Protein AF-A0A6N8G2Y5-F1 (afdb_monomer_lite)

pLDDT: mean 80.53, std 17.11, range [40.53, 97.25]

Structure (mmCIF, N/CA/C/O backbone):
data_AF-A0A6N8G2Y5-F1
#
_entry.id   AF-A0A6N8G2Y5-F1
#
loop_
_atom_site.group_PDB
_atom_site.id
_atom_site.type_symbol
_atom_site.label_atom_id
_atom_site.label_alt_id
_atom_site.label_comp_id
_atom_site.label_asym_id
_atom_site.label_entity_id
_atom_site.label_seq_id
_atom_site.pdbx_PDB_ins_code
_atom_site.Cartn_x
_atom_site.Cartn_y
_atom_site.Cartn_z
_atom_site.occupancy
_atom_site.B_iso_or_equiv
_atom_site.auth_seq_id
_atom_site.auth_comp_id
_atom_site.auth_asym_id
_atom_site.auth_atom_id
_atom_site.pdbx_PDB_model_num
ATOM 1 N N . MET A 1 1 ? 7.831 1.775 17.886 1.00 50.75 1 MET A N 1
ATOM 2 C CA . MET A 1 1 ? 6.896 0.973 17.060 1.00 50.75 1 MET A CA 1
ATOM 3 C C . MET A 1 1 ? 6.501 1.837 15.878 1.00 50.75 1 MET A C 1
ATOM 5 O O . MET A 1 1 ? 6.102 2.968 16.125 1.00 50.75 1 MET A O 1
ATOM 9 N N . SER A 1 2 ? 6.683 1.353 14.647 1.00 58.09 2 SER A N 1
ATOM 10 C CA . SER A 1 2 ? 6.426 2.135 13.431 1.00 58.09 2 SER A CA 1
ATOM 11 C C . SER A 1 2 ? 4.955 2.575 13.397 1.00 58.09 2 SER A C 1
ATOM 13 O O . SER A 1 2 ? 4.045 1.758 13.564 1.00 58.09 2 SER A O 1
ATOM 15 N N . GLN A 1 3 ? 4.707 3.883 13.288 1.00 70.19 3 GLN A N 1
ATOM 16 C CA . GLN A 1 3 ? 3.345 4.438 13.256 1.00 70.19 3 GLN A CA 1
ATOM 17 C C . GLN A 1 3 ? 2.681 4.239 11.885 1.00 70.19 3 GLN A C 1
ATOM 19 O O . GLN A 1 3 ? 1.476 4.439 11.751 1.00 70.19 3 GLN A O 1
ATOM 24 N N . LEU A 1 4 ? 3.450 3.789 10.890 1.00 79.19 4 LEU A N 1
ATOM 25 C CA . LEU A 1 4 ? 3.051 3.683 9.490 1.00 79.19 4 LEU A CA 1
ATOM 26 C C . LEU A 1 4 ? 1.797 2.829 9.242 1.00 79.19 4 LEU A C 1
ATOM 28 O O . LEU A 1 4 ? 1.003 3.151 8.362 1.00 79.19 4 LEU A O 1
ATOM 32 N N . PHE A 1 5 ? 1.587 1.771 10.030 1.00 84.50 5 PHE A N 1
ATOM 33 C CA . PHE A 1 5 ? 0.454 0.852 9.849 1.00 84.50 5 PHE A CA 1
ATOM 34 C C . PHE A 1 5 ? -0.786 1.237 10.663 1.00 84.50 5 PHE A C 1
ATOM 36 O O . PHE A 1 5 ? -1.914 0.972 10.253 1.00 84.50 5 PHE A O 1
ATOM 43 N N . PHE A 1 6 ? -0.602 1.859 11.827 1.00 91.25 6 PHE A N 1
ATOM 44 C CA . PHE A 1 6 ? -1.670 2.063 12.809 1.00 91.25 6 PHE A CA 1
ATOM 45 C C . PHE A 1 6 ? -2.295 3.450 12.660 1.00 91.25 6 PHE A C 1
ATOM 47 O O . PHE A 1 6 ? -2.157 4.315 13.524 1.00 91.25 6 PHE A O 1
ATOM 54 N N . THR A 1 7 ? -2.984 3.667 11.540 1.00 93.44 7 THR A N 1
ATOM 55 C CA . THR A 1 7 ? -3.616 4.957 11.226 1.00 93.44 7 THR A CA 1
ATOM 56 C C . THR A 1 7 ? -5.113 4.957 11.530 1.00 93.44 7 THR A C 1
ATOM 58 O O . THR A 1 7 ? -5.783 3.923 11.488 1.00 93.44 7 THR A O 1
ATOM 61 N N . LYS A 1 8 ? -5.672 6.143 11.813 1.00 95.38 8 LYS A N 1
ATOM 62 C CA . LYS A 1 8 ? -7.120 6.322 12.037 1.00 95.38 8 LYS A CA 1
ATOM 63 C C . LYS A 1 8 ? -7.945 5.933 10.808 1.00 95.38 8 LYS A C 1
ATOM 65 O O . LYS A 1 8 ? -9.023 5.371 10.961 1.00 95.38 8 LYS A O 1
ATOM 70 N N . ALA A 1 9 ? -7.421 6.205 9.613 1.00 94.19 9 ALA A N 1
ATOM 71 C CA . ALA A 1 9 ? -8.058 5.844 8.351 1.00 94.19 9 ALA A CA 1
ATOM 72 C C . ALA A 1 9 ? -8.103 4.321 8.148 1.00 94.19 9 ALA A C 1
ATOM 74 O O . ALA A 1 9 ? -9.160 3.793 7.819 1.00 94.19 9 ALA A O 1
ATOM 75 N N . ALA A 1 10 ? -6.998 3.615 8.419 1.00 95.06 10 ALA A N 1
ATOM 76 C CA . ALA A 1 10 ? -6.967 2.151 8.370 1.00 95.06 10 ALA A CA 1
ATOM 77 C C . ALA A 1 10 ? -7.952 1.537 9.370 1.00 95.06 10 ALA A C 1
ATOM 79 O O . ALA A 1 10 ? -8.760 0.686 9.018 1.00 95.06 10 ALA A O 1
ATOM 80 N N . ALA A 1 11 ? -7.962 2.040 10.608 1.00 96.31 11 ALA A N 1
ATOM 81 C CA . ALA A 1 11 ? -8.910 1.584 11.617 1.00 96.31 11 ALA A CA 1
ATOM 82 C C . ALA A 1 11 ? -10.370 1.775 11.174 1.00 96.31 11 ALA A C 1
ATOM 84 O O . ALA A 1 11 ? -11.192 0.890 11.386 1.00 96.31 11 ALA A O 1
ATOM 85 N N . LEU A 1 12 ? -10.691 2.905 10.533 1.00 96.50 12 LEU A N 1
ATOM 86 C CA . LEU A 1 12 ? -12.033 3.167 10.020 1.00 96.50 12 LEU A CA 1
ATOM 87 C C . LEU A 1 12 ? -12.437 2.164 8.930 1.00 96.50 12 LEU A C 1
ATOM 89 O O . LEU A 1 12 ? -13.528 1.607 9.017 1.00 96.50 12 LEU A O 1
ATOM 93 N N . ARG A 1 13 ? -11.560 1.895 7.953 1.00 95.88 13 ARG A N 1
ATOM 94 C CA . ARG A 1 13 ? -11.819 0.909 6.891 1.00 95.88 13 ARG A CA 1
ATOM 95 C C . ARG A 1 13 ? -12.024 -0.495 7.445 1.00 95.88 13 ARG A C 1
ATOM 97 O O . ARG A 1 13 ? -12.977 -1.162 7.060 1.00 95.88 13 ARG A O 1
ATOM 104 N N . ILE A 1 14 ? -11.191 -0.916 8.399 1.00 96.56 14 ILE A N 1
ATOM 105 C CA . ILE A 1 14 ? -11.325 -2.228 9.049 1.00 96.56 14 ILE A CA 1
ATOM 106 C C . ILE A 1 14 ? -12.674 -2.340 9.769 1.00 96.56 14 ILE A C 1
ATOM 108 O O . ILE A 1 14 ? -13.361 -3.348 9.626 1.00 96.56 14 ILE A O 1
ATOM 112 N N . LEU A 1 15 ? -13.082 -1.306 10.515 1.00 95.81 15 LEU A N 1
ATOM 113 C CA . LEU A 1 15 ? -14.385 -1.289 11.190 1.00 95.81 15 LEU A CA 1
ATOM 114 C C . LEU A 1 15 ? -15.541 -1.366 10.180 1.00 95.81 15 LEU A C 1
ATOM 116 O O . LEU A 1 15 ? -16.487 -2.124 10.387 1.00 95.81 15 LEU A O 1
ATOM 120 N N . GLN A 1 16 ? -15.451 -0.627 9.073 1.00 94.81 16 GLN A N 1
ATOM 121 C CA . GLN A 1 16 ? -16.457 -0.652 8.008 1.00 94.81 16 GLN A CA 1
ATOM 122 C C . GLN A 1 16 ? -16.545 -2.024 7.328 1.00 94.81 16 GLN A C 1
ATOM 124 O O . GLN A 1 16 ? -17.648 -2.523 7.120 1.00 94.81 16 GLN A O 1
ATOM 129 N N . ALA A 1 17 ? -15.408 -2.672 7.061 1.00 93.81 17 ALA A N 1
ATOM 130 C CA . ALA A 1 17 ? -15.353 -4.023 6.500 1.00 93.81 17 ALA A CA 1
ATOM 131 C C . ALA A 1 17 ? -15.984 -5.084 7.425 1.00 93.81 17 ALA A C 1
ATOM 133 O O . ALA A 1 17 ? -16.475 -6.103 6.952 1.00 93.81 17 ALA A O 1
ATOM 134 N N . GLN A 1 18 ? -16.023 -4.832 8.737 1.00 93.88 18 GLN A N 1
ATOM 135 C CA . GLN A 1 18 ? -16.702 -5.675 9.731 1.00 93.88 18 GLN A CA 1
ATOM 136 C C . GLN A 1 18 ? -18.204 -5.364 9.881 1.00 93.88 18 GLN A C 1
ATOM 138 O O . GLN A 1 18 ? -18.858 -5.910 10.767 1.00 93.88 18 GLN A O 1
ATOM 143 N N . GLY A 1 19 ? -18.763 -4.466 9.063 1.00 93.38 19 GLY A N 1
ATOM 144 C CA . GLY A 1 19 ? -20.167 -4.049 9.149 1.00 93.38 19 GLY A CA 1
ATOM 145 C C . GLY A 1 19 ? -20.456 -3.049 10.274 1.00 93.38 19 GLY A C 1
ATOM 146 O O . GLY A 1 19 ? -21.616 -2.746 10.559 1.00 93.38 19 GLY A O 1
ATOM 147 N N . ILE A 1 20 ? -19.425 -2.498 10.921 1.00 92.81 20 ILE A N 1
ATOM 148 C CA . ILE A 1 20 ? -19.597 -1.491 11.966 1.00 92.81 20 ILE A CA 1
ATOM 149 C C . ILE A 1 20 ? -19.733 -0.123 11.297 1.00 92.81 20 ILE A C 1
ATOM 151 O O . ILE A 1 20 ? -18.791 0.393 10.696 1.00 92.81 20 ILE A O 1
ATOM 155 N N . ALA A 1 21 ? -20.896 0.513 11.465 1.00 92.56 21 ALA A N 1
ATOM 156 C CA . ALA A 1 21 ? -21.186 1.862 10.972 1.00 92.56 21 ALA A CA 1
ATOM 157 C C . ALA A 1 21 ? -20.470 2.960 11.794 1.00 92.56 21 ALA A C 1
ATOM 159 O O . ALA A 1 21 ? -21.093 3.845 12.392 1.00 92.56 21 ALA A O 1
ATOM 160 N N . ALA A 1 22 ? -19.141 2.883 11.855 1.00 93.38 22 ALA A N 1
ATOM 161 C CA . ALA A 1 22 ? -18.286 3.889 12.461 1.00 93.38 22 ALA A CA 1
ATOM 162 C C . ALA A 1 22 ? -18.255 5.146 11.577 1.00 93.38 22 ALA A C 1
ATOM 164 O O . ALA A 1 22 ? -17.980 5.079 10.381 1.00 93.38 22 ALA A O 1
ATOM 165 N N . ARG A 1 23 ? -18.537 6.308 12.176 1.00 93.25 23 ARG A N 1
ATOM 166 C CA . ARG A 1 23 ? -18.470 7.618 11.510 1.00 93.25 23 ARG A CA 1
ATOM 167 C C . ARG A 1 23 ? -17.055 8.175 11.502 1.00 93.25 23 ARG A C 1
ATOM 169 O O . ARG A 1 23 ? -16.593 8.686 10.492 1.00 93.25 23 ARG A O 1
ATOM 176 N N . CYS A 1 24 ? -16.382 8.116 12.647 1.00 94.12 24 CYS A N 1
ATOM 177 C CA . CYS A 1 24 ? -15.030 8.634 12.802 1.00 94.12 24 CYS A CA 1
ATOM 178 C C . CYS A 1 24 ? -14.281 7.906 13.919 1.00 94.12 24 CYS A C 1
ATOM 180 O O . CYS A 1 24 ? -14.886 7.450 14.893 1.00 94.12 24 CYS A O 1
ATOM 182 N N . VAL A 1 25 ? -12.956 7.827 13.782 1.00 96.44 25 VAL A N 1
ATOM 183 C CA . VAL A 1 25 ? -12.046 7.282 14.797 1.00 96.44 25 VAL A CA 1
ATOM 184 C C . VAL A 1 25 ? -11.436 8.436 15.593 1.00 96.44 25 VAL A C 1
ATOM 186 O O . VAL A 1 25 ? -10.711 9.272 15.054 1.00 96.44 25 VAL A O 1
ATOM 189 N N . GLU A 1 26 ? -11.710 8.480 16.894 1.00 95.69 26 GLU A N 1
ATOM 190 C CA . GLU A 1 26 ? -11.229 9.532 17.792 1.00 95.69 26 GLU A CA 1
ATOM 191 C C . GLU A 1 26 ? -9.806 9.248 18.274 1.00 95.69 26 GLU A C 1
ATOM 193 O O . GLU A 1 26 ? -8.929 10.117 18.227 1.00 95.69 26 GLU A O 1
ATOM 198 N N . THR A 1 27 ? -9.558 8.022 18.734 1.00 96.00 27 THR A N 1
ATOM 199 C CA . THR A 1 27 ? -8.318 7.661 19.430 1.00 96.00 27 THR A CA 1
ATOM 200 C C . THR A 1 27 ? -7.863 6.261 19.044 1.00 96.00 27 THR A C 1
ATOM 202 O O . THR A 1 27 ? -8.677 5.347 18.913 1.00 96.00 27 THR A O 1
ATOM 205 N N . LEU A 1 28 ? -6.546 6.106 18.904 1.00 96.12 28 LEU A N 1
ATOM 206 C CA . LEU A 1 28 ? -5.865 4.830 18.722 1.00 96.12 28 LEU A CA 1
ATOM 207 C C . LEU A 1 28 ? -4.834 4.650 19.830 1.00 96.12 28 LEU A C 1
ATOM 209 O O . LEU A 1 28 ? -4.052 5.560 20.097 1.00 96.12 28 LEU A O 1
ATOM 213 N N . ARG A 1 29 ? -4.825 3.475 20.460 1.00 95.00 29 ARG A N 1
ATOM 214 C CA . ARG A 1 29 ? -3.801 3.077 21.433 1.00 95.00 29 ARG A CA 1
ATOM 215 C C . ARG A 1 29 ? -3.234 1.724 21.033 1.00 95.00 29 ARG A C 1
ATOM 217 O O . ARG A 1 29 ? -3.969 0.746 20.918 1.00 95.00 29 ARG A O 1
ATOM 224 N N . VAL A 1 30 ? -1.927 1.676 20.795 1.00 94.06 30 VAL A N 1
ATOM 225 C CA . VAL A 1 30 ? -1.235 0.465 20.341 1.00 94.06 30 VAL A CA 1
ATOM 226 C C . VAL A 1 30 ? -0.679 -0.282 21.550 1.00 94.06 30 VAL A C 1
ATOM 228 O O . VAL A 1 30 ? 0.179 0.236 22.260 1.00 94.06 30 VAL A O 1
ATOM 231 N N . TYR A 1 31 ? -1.140 -1.513 21.758 1.00 92.19 31 TYR A N 1
ATOM 232 C CA . TYR A 1 31 ? -0.651 -2.427 22.791 1.00 92.19 31 TYR A CA 1
ATOM 233 C C . TYR A 1 31 ? 0.232 -3.524 22.174 1.00 92.19 31 TYR A C 1
ATOM 235 O O . TYR A 1 31 ? 0.395 -3.614 20.953 1.00 92.19 31 TYR A O 1
ATOM 243 N N . LYS A 1 32 ? 0.832 -4.387 23.008 1.00 87.50 32 LYS A N 1
ATOM 244 C CA . LYS A 1 32 ? 1.720 -5.469 22.539 1.00 87.50 32 LYS A CA 1
ATOM 245 C C . LYS A 1 32 ? 0.999 -6.430 21.578 1.00 87.50 32 LYS A C 1
ATOM 247 O O . LYS A 1 32 ? 1.542 -6.699 20.509 1.00 87.50 32 LYS A O 1
ATOM 252 N N . GLY A 1 33 ? -0.224 -6.860 21.904 1.00 86.56 33 GLY A N 1
ATOM 253 C CA . GLY A 1 33 ? -0.998 -7.827 21.104 1.00 86.56 33 GLY A CA 1
ATOM 254 C C . GLY A 1 33 ? -2.131 -7.250 20.244 1.00 86.56 33 GLY A C 1
ATOM 255 O O . GLY A 1 33 ? -2.529 -7.877 19.269 1.00 86.56 33 GLY A O 1
ATOM 256 N N . ALA A 1 34 ? -2.633 -6.055 20.559 1.00 93.25 34 ALA A N 1
ATOM 257 C CA . ALA A 1 34 ? -3.815 -5.487 19.908 1.00 93.25 34 ALA A CA 1
ATOM 258 C C . ALA A 1 34 ? -3.729 -3.961 19.801 1.00 93.25 34 ALA A C 1
ATOM 260 O O . ALA A 1 34 ? -2.859 -3.327 20.401 1.00 93.25 34 ALA A O 1
ATOM 261 N N . VAL A 1 35 ? -4.647 -3.370 19.046 1.00 95.25 35 VAL A N 1
ATOM 262 C CA . VAL A 1 35 ? -4.820 -1.922 18.939 1.00 95.25 35 VAL A CA 1
ATOM 263 C C . VAL A 1 35 ? -6.217 -1.585 19.432 1.00 95.25 35 VAL A C 1
ATOM 265 O O . VAL A 1 35 ? -7.205 -2.041 18.863 1.00 95.25 35 VAL A O 1
ATOM 268 N N . GLN A 1 36 ? -6.307 -0.798 20.500 1.00 97.12 36 GLN A N 1
ATOM 269 C CA . GLN A 1 36 ? -7.586 -0.277 20.961 1.00 97.12 36 GLN A CA 1
ATOM 270 C C . GLN A 1 36 ? -7.976 0.908 20.085 1.00 97.12 36 GLN A C 1
ATOM 272 O O . GLN A 1 36 ? -7.235 1.891 19.975 1.00 97.12 36 GLN A O 1
ATOM 277 N N . VAL A 1 37 ? -9.160 0.821 19.497 1.00 97.06 37 VAL A N 1
ATOM 278 C CA . VAL A 1 37 ? -9.752 1.859 18.664 1.00 97.06 37 VAL A CA 1
ATOM 279 C C . VAL A 1 37 ? -10.959 2.419 19.390 1.00 97.06 37 VAL A C 1
ATOM 281 O O . VAL A 1 37 ? -11.808 1.679 19.880 1.00 97.06 37 VAL A O 1
ATOM 284 N N . THR A 1 38 ? -11.029 3.742 19.488 1.00 97.25 38 THR A N 1
ATOM 285 C CA . THR A 1 38 ? -12.212 4.443 19.992 1.00 97.25 38 THR A CA 1
ATOM 286 C C . THR A 1 38 ? -12.832 5.241 18.860 1.00 97.25 38 THR A C 1
ATOM 288 O O . THR A 1 38 ? -12.139 6.030 18.216 1.00 97.25 38 THR A O 1
ATOM 291 N N . TYR A 1 39 ? -14.119 5.030 18.603 1.00 97.12 39 TYR A N 1
ATOM 292 C CA . TYR A 1 39 ? -14.826 5.585 17.452 1.00 97.12 39 TYR A CA 1
ATOM 293 C C . TYR A 1 39 ? -16.254 6.000 17.815 1.00 97.12 39 TYR A C 1
ATOM 295 O O . TYR A 1 39 ? -16.807 5.577 18.831 1.00 97.12 39 TYR A O 1
ATOM 303 N N . ARG A 1 40 ? -16.864 6.844 16.977 1.00 96.56 40 ARG A N 1
ATOM 304 C CA . ARG A 1 40 ? -18.272 7.243 17.114 1.00 96.56 40 ARG A CA 1
ATOM 305 C C . ARG A 1 40 ? -19.162 6.485 16.146 1.00 96.56 40 ARG A C 1
ATOM 307 O O . ARG A 1 40 ? -18.850 6.383 14.962 1.00 96.56 40 ARG A O 1
ATOM 314 N N . THR A 1 41 ? -20.305 6.033 16.639 1.00 95.06 41 THR A N 1
ATOM 315 C CA . THR A 1 41 ? -21.429 5.522 15.848 1.00 95.06 41 THR A CA 1
ATOM 316 C C . THR A 1 41 ? -22.623 6.472 15.976 1.00 95.06 41 THR A C 1
ATOM 318 O O . THR A 1 41 ? -22.544 7.493 16.662 1.00 95.06 41 THR A O 1
ATOM 321 N N . LYS A 1 42 ? -23.749 6.154 15.324 1.00 93.69 42 LYS A N 1
ATOM 322 C CA . LYS A 1 42 ? -25.013 6.885 15.535 1.00 93.69 42 LYS A CA 1
ATOM 323 C C . LYS A 1 42 ? -25.518 6.778 16.983 1.00 93.69 42 LYS A C 1
ATOM 325 O O . LYS A 1 42 ? -26.145 7.714 17.460 1.00 93.69 42 LYS A O 1
ATOM 330 N N . ASN A 1 43 ? -25.188 5.686 17.674 1.00 92.44 43 ASN A N 1
ATOM 331 C CA . ASN A 1 43 ? -25.695 5.366 19.012 1.00 92.44 43 ASN A CA 1
ATOM 332 C C . ASN A 1 43 ? -24.752 5.824 20.136 1.00 92.44 43 ASN A C 1
ATOM 334 O O . ASN A 1 43 ? -24.999 5.536 21.302 1.00 92.44 43 ASN A O 1
ATOM 338 N N . GLY A 1 44 ? -23.656 6.511 19.798 1.00 94.44 44 GLY A N 1
ATOM 339 C CA . GLY A 1 44 ? -22.703 7.041 20.767 1.00 94.44 44 GLY A CA 1
ATOM 340 C C . GLY A 1 44 ? -21.267 6.591 20.522 1.00 94.44 44 GLY A C 1
ATOM 341 O O . GLY A 1 44 ? -20.871 6.227 19.410 1.00 94.44 44 GLY A O 1
ATOM 342 N N . ARG A 1 45 ? -20.456 6.680 21.577 1.00 96.25 45 ARG A N 1
ATOM 343 C CA . ARG A 1 45 ? -19.028 6.356 21.555 1.00 96.25 45 ARG A CA 1
ATOM 344 C C . ARG A 1 45 ? -18.826 4.875 21.856 1.00 96.25 45 ARG A C 1
ATOM 346 O O . ARG A 1 45 ? -19.305 4.375 22.867 1.00 96.25 45 ARG A O 1
ATOM 353 N N . CYS A 1 46 ? -18.072 4.201 21.001 1.00 95.81 46 CYS A N 1
ATOM 354 C CA . CYS A 1 46 ? -17.747 2.787 21.132 1.00 95.81 46 CYS A CA 1
ATOM 355 C C . CYS A 1 46 ? -16.228 2.602 21.183 1.00 95.81 46 CYS A C 1
ATOM 357 O O . CYS A 1 46 ? -15.463 3.427 20.673 1.00 95.81 46 CYS A O 1
ATOM 359 N N . SER A 1 47 ? -15.782 1.504 21.790 1.00 96.62 47 SER A N 1
ATOM 360 C CA . SER A 1 47 ? -14.381 1.095 21.757 1.00 96.62 47 SER A CA 1
ATOM 361 C C . SER A 1 47 ? -14.280 -0.391 21.468 1.00 96.62 47 SER A C 1
ATOM 363 O O . SER A 1 47 ? -14.993 -1.190 22.067 1.00 96.62 47 SER A O 1
ATOM 365 N N . THR A 1 48 ? -13.391 -0.749 20.548 1.00 96.19 48 THR A N 1
ATOM 366 C CA . THR A 1 48 ? -13.111 -2.136 20.183 1.00 96.19 48 THR A CA 1
ATOM 367 C C . THR A 1 48 ? -11.611 -2.359 20.097 1.00 96.19 48 THR A C 1
ATOM 369 O O . THR A 1 48 ? -10.823 -1.421 19.941 1.00 96.19 48 THR A O 1
ATOM 372 N N . PHE A 1 49 ? -11.211 -3.619 20.220 1.00 97.12 49 PHE A N 1
ATOM 373 C CA . PHE A 1 49 ? -9.843 -4.039 19.973 1.00 97.12 49 PHE A CA 1
ATOM 374 C C . PHE A 1 49 ? -9.757 -4.653 18.583 1.00 97.12 49 PHE A C 1
ATOM 376 O O . PHE A 1 49 ? -10.487 -5.585 18.261 1.00 97.12 49 PHE A O 1
ATOM 383 N N . LEU A 1 50 ? -8.843 -4.132 17.773 1.00 96.38 50 LEU A N 1
ATOM 384 C CA . LEU A 1 50 ? -8.501 -4.685 16.471 1.00 96.38 50 LEU A CA 1
ATOM 385 C C . LEU A 1 50 ? -7.151 -5.398 16.562 1.00 96.38 50 LEU A C 1
ATOM 387 O O . LEU A 1 50 ? -6.222 -4.936 17.238 1.00 96.38 50 LEU A O 1
ATOM 391 N N . SER A 1 51 ? -7.030 -6.533 15.877 1.00 95.00 51 SER A N 1
ATOM 392 C CA . SER A 1 51 ? -5.761 -7.249 15.777 1.00 95.00 51 SER A CA 1
ATOM 393 C C . SER A 1 51 ? -4.775 -6.463 14.912 1.00 95.00 51 SER A 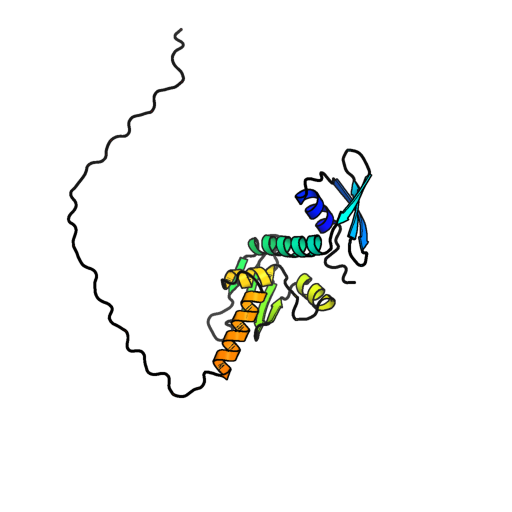C 1
ATOM 395 O O . SER A 1 51 ? -5.153 -5.779 13.962 1.00 95.00 51 SER A O 1
ATOM 397 N N . LYS A 1 52 ? -3.474 -6.586 15.191 1.00 92.44 52 LYS A N 1
ATOM 398 C CA . LYS A 1 52 ? -2.445 -5.981 14.326 1.00 92.44 52 LYS A CA 1
ATOM 399 C C . LYS A 1 52 ? -2.459 -6.584 12.919 1.00 92.44 52 LYS A C 1
ATOM 401 O O . LYS A 1 52 ? -2.198 -5.877 11.954 1.00 92.44 52 LYS A O 1
ATOM 406 N N . THR A 1 53 ? -2.817 -7.862 12.801 1.00 92.19 53 THR A N 1
ATOM 407 C CA . THR A 1 53 ? -2.976 -8.558 11.516 1.00 92.19 53 THR A CA 1
ATOM 408 C C . THR A 1 53 ? -4.048 -7.918 10.635 1.00 92.19 53 THR A C 1
ATOM 410 O O . THR A 1 53 ? -3.854 -7.833 9.424 1.00 92.19 53 THR A O 1
ATOM 413 N N . ALA A 1 54 ? -5.124 -7.383 11.223 1.00 93.75 54 ALA A N 1
ATOM 414 C CA . ALA A 1 54 ? -6.135 -6.632 10.480 1.00 93.75 54 ALA A CA 1
ATOM 415 C C . ALA A 1 54 ? -5.559 -5.342 9.868 1.00 93.75 54 ALA A C 1
ATOM 417 O O . ALA A 1 54 ? -5.855 -5.018 8.726 1.00 93.75 54 ALA A O 1
ATOM 418 N N . PHE A 1 55 ? -4.669 -4.640 10.578 1.00 93.81 55 PHE A N 1
ATOM 419 C CA . PHE A 1 55 ? -3.986 -3.462 10.025 1.00 93.81 55 PHE A CA 1
ATOM 420 C C . PHE A 1 55 ? -3.002 -3.814 8.915 1.00 93.81 55 PHE A C 1
ATOM 422 O O . PHE A 1 55 ? -2.923 -3.094 7.926 1.00 93.81 55 PHE A O 1
ATOM 429 N N . TYR A 1 56 ? -2.257 -4.911 9.057 1.00 90.38 56 TYR A N 1
ATOM 430 C CA . TYR A 1 56 ? -1.339 -5.347 8.004 1.00 90.38 56 TYR A CA 1
ATOM 431 C C . TYR A 1 56 ? -2.083 -5.777 6.738 1.00 90.38 56 TYR A C 1
ATOM 433 O O . TYR A 1 56 ? -1.676 -5.403 5.643 1.00 90.38 56 TYR A O 1
ATOM 441 N N . SER A 1 57 ? -3.183 -6.518 6.886 1.00 90.88 57 SER A N 1
ATOM 442 C CA . SER A 1 57 ? -4.021 -6.913 5.749 1.00 90.88 57 SER A CA 1
ATOM 443 C C . SER A 1 57 ? -4.681 -5.705 5.085 1.00 90.88 57 SER A C 1
ATOM 445 O O . SER A 1 57 ? -4.526 -5.556 3.880 1.00 90.88 57 SER A O 1
ATOM 447 N N . ASP A 1 58 ? -5.303 -4.792 5.843 1.00 93.69 58 ASP A N 1
ATOM 448 C CA . ASP A 1 58 ? -5.848 -3.539 5.288 1.00 93.69 58 ASP A CA 1
ATOM 449 C C . ASP A 1 58 ? -4.773 -2.723 4.565 1.00 93.69 58 ASP A C 1
ATOM 451 O O . ASP A 1 58 ? -5.011 -2.229 3.468 1.00 93.69 58 ASP A O 1
ATOM 455 N N . PHE A 1 59 ? -3.569 -2.620 5.133 1.00 91.06 59 PHE A N 1
ATOM 456 C CA . PHE A 1 59 ? -2.467 -1.905 4.497 1.00 91.06 59 PHE A CA 1
ATOM 457 C C . PHE A 1 59 ? -2.088 -2.513 3.141 1.00 91.06 59 PHE A C 1
ATOM 459 O O . PHE A 1 59 ? -1.900 -1.772 2.176 1.00 91.06 59 PHE A O 1
ATOM 466 N N . LEU A 1 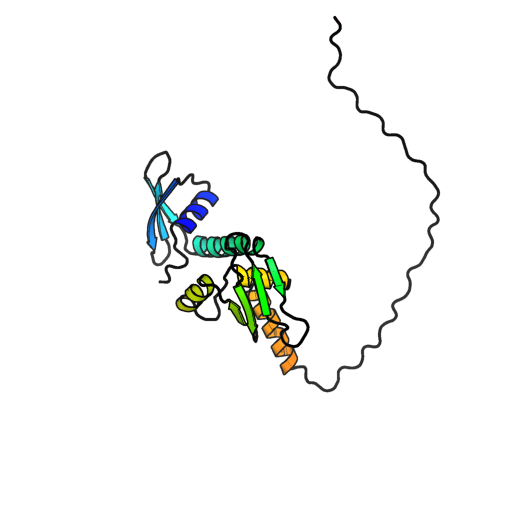60 ? -1.986 -3.842 3.054 1.00 89.06 60 LEU A N 1
ATOM 467 C CA . LEU A 1 60 ? -1.683 -4.536 1.801 1.00 89.06 60 LEU A CA 1
ATOM 468 C C . LEU A 1 60 ? -2.814 -4.373 0.785 1.00 89.06 60 LEU A C 1
ATOM 470 O O . LEU A 1 60 ? -2.547 -3.971 -0.347 1.00 89.06 60 LEU A O 1
ATOM 474 N N . THR A 1 61 ? -4.063 -4.603 1.194 1.00 91.38 61 THR A N 1
ATOM 475 C CA . THR A 1 61 ? -5.240 -4.463 0.328 1.00 91.38 61 THR A CA 1
ATOM 476 C C . THR A 1 61 ? -5.357 -3.042 -0.211 1.00 91.38 61 THR A C 1
ATOM 478 O O . THR A 1 61 ? -5.438 -2.851 -1.421 1.00 91.38 61 THR A O 1
ATOM 481 N N . PHE A 1 62 ? -5.244 -2.031 0.654 1.00 92.38 62 PHE A N 1
ATOM 482 C CA . PHE A 1 62 ? -5.287 -0.621 0.265 1.00 92.38 62 PHE A CA 1
ATOM 483 C C . PHE A 1 62 ? -4.216 -0.276 -0.781 1.00 92.38 62 PHE A C 1
ATOM 485 O O . PHE A 1 62 ? -4.456 0.487 -1.716 1.00 92.38 62 PHE A O 1
ATOM 492 N N . ARG A 1 63 ? -3.015 -0.851 -0.652 1.00 90.88 63 ARG A N 1
ATOM 493 C CA . ARG A 1 63 ? -1.923 -0.641 -1.611 1.00 90.88 63 ARG A CA 1
ATOM 494 C C . ARG A 1 63 ? -2.151 -1.371 -2.925 1.00 90.88 63 ARG A C 1
ATOM 496 O O . ARG A 1 63 ? -1.845 -0.805 -3.968 1.00 90.88 63 ARG A O 1
ATOM 503 N N . GLN A 1 64 ? -2.674 -2.593 -2.881 1.00 91.50 64 GLN A N 1
ATOM 504 C CA . GLN A 1 64 ? -3.027 -3.363 -4.073 1.00 91.50 64 GLN A CA 1
ATOM 505 C C . GLN A 1 64 ? -4.153 -2.691 -4.858 1.00 91.50 64 GLN A C 1
ATOM 507 O O . GLN A 1 64 ? -4.079 -2.607 -6.079 1.00 91.50 64 GLN A O 1
ATOM 512 N N . GLU A 1 65 ? -5.165 -2.161 -4.174 1.00 92.06 65 GLU A N 1
ATOM 513 C CA . GLU A 1 65 ? -6.228 -1.366 -4.791 1.00 92.06 65 GLU A CA 1
ATOM 514 C C . GLU A 1 65 ? -5.668 -0.084 -5.405 1.00 92.06 65 GLU A C 1
ATOM 516 O O . GLU A 1 65 ? -5.898 0.183 -6.583 1.00 92.06 65 GLU A O 1
ATOM 521 N N . GLY A 1 66 ? -4.844 0.653 -4.657 1.00 91.69 66 GLY A N 1
ATOM 522 C CA . GLY A 1 66 ? -4.179 1.852 -5.163 1.00 91.69 66 GLY A CA 1
ATOM 523 C C . GLY A 1 66 ? -3.178 1.584 -6.291 1.00 91.69 66 GLY A C 1
ATOM 524 O O . GLY A 1 66 ? -2.857 2.498 -7.038 1.00 91.69 66 GLY A O 1
ATOM 525 N N . AL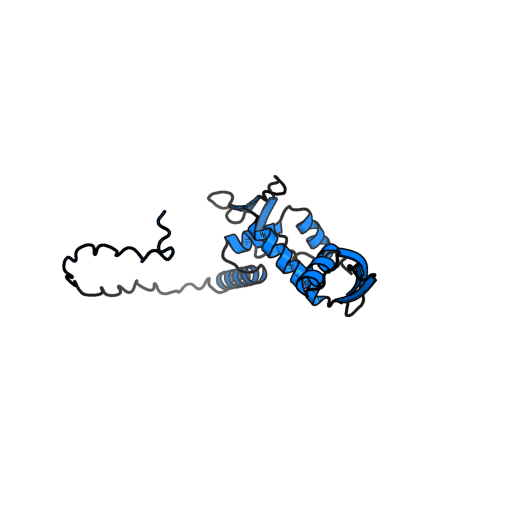A A 1 67 ? -2.669 0.361 -6.438 1.00 93.62 67 ALA A N 1
ATOM 526 C CA . ALA A 1 67 ? -1.798 -0.019 -7.548 1.00 93.62 67 ALA A CA 1
ATOM 527 C C . ALA A 1 67 ? -2.577 -0.201 -8.858 1.00 93.62 67 ALA A C 1
ATOM 529 O O . ALA A 1 67 ? -2.023 0.036 -9.926 1.00 93.62 67 ALA A O 1
ATOM 530 N N . LYS A 1 68 ? -3.864 -0.574 -8.792 1.00 92.56 68 LYS A N 1
ATOM 531 C CA . LYS A 1 68 ? -4.720 -0.733 -9.982 1.00 92.56 68 LYS A CA 1
ATOM 532 C C . LYS A 1 68 ? -4.978 0.590 -10.705 1.00 92.56 68 LYS A C 1
ATOM 534 O O . LYS A 1 68 ? -5.269 0.574 -11.892 1.00 92.56 68 LYS A O 1
ATOM 539 N N . THR A 1 69 ? -4.867 1.717 -10.001 1.00 93.38 69 THR A N 1
ATOM 540 C CA . THR A 1 69 ? -5.032 3.066 -10.568 1.00 93.38 69 THR A CA 1
ATOM 541 C C . THR A 1 69 ? -3.722 3.663 -11.089 1.00 93.38 69 THR A C 1
ATOM 543 O O . THR A 1 69 ? -3.689 4.815 -11.515 1.00 93.38 69 THR A O 1
ATOM 546 N N . VAL A 1 70 ? -2.617 2.913 -11.026 1.00 95.06 70 VAL A N 1
ATOM 547 C CA . VAL A 1 70 ? -1.309 3.365 -11.501 1.00 95.06 70 VAL A CA 1
ATOM 548 C C . VAL A 1 70 ? -1.070 2.815 -12.900 1.00 95.06 70 VAL A C 1
ATOM 550 O O . VAL A 1 70 ? -1.023 1.605 -13.109 1.00 95.06 70 VAL A O 1
ATOM 553 N N . THR A 1 71 ? -0.838 3.714 -13.850 1.00 94.94 71 THR A N 1
ATOM 554 C CA . THR A 1 71 ? -0.373 3.355 -15.188 1.00 94.94 71 THR A CA 1
ATOM 555 C C . THR A 1 71 ? 1.142 3.199 -15.169 1.00 94.94 71 THR A C 1
ATOM 557 O O . THR A 1 71 ? 1.864 4.087 -14.711 1.00 94.94 71 THR A O 1
ATOM 560 N N . VAL A 1 72 ? 1.634 2.070 -15.677 1.00 95.12 72 VAL A N 1
ATOM 561 C CA . VAL A 1 72 ? 3.065 1.758 -15.744 1.00 95.12 72 VAL A CA 1
ATOM 562 C C . VAL A 1 72 ? 3.528 1.801 -17.193 1.00 95.12 72 VAL A C 1
ATOM 564 O O . VAL A 1 72 ? 2.948 1.152 -18.061 1.00 95.12 72 VAL A O 1
ATOM 567 N N . LYS A 1 73 ? 4.609 2.535 -17.446 1.00 93.12 73 LYS A N 1
ATOM 568 C CA . LYS A 1 73 ? 5.289 2.598 -18.736 1.00 93.12 73 LYS A CA 1
ATOM 569 C C . LYS A 1 73 ? 6.739 2.170 -18.562 1.00 93.12 73 LYS A C 1
ATOM 571 O O . LYS A 1 73 ? 7.463 2.700 -17.722 1.00 93.12 73 LYS A O 1
ATOM 576 N N . ARG A 1 74 ? 7.183 1.208 -19.364 1.00 89.56 74 ARG A N 1
ATOM 577 C CA . ARG A 1 74 ? 8.587 0.789 -19.384 1.00 89.56 74 ARG A CA 1
ATOM 578 C C . ARG A 1 74 ? 9.433 1.828 -20.114 1.00 89.56 74 ARG A C 1
ATOM 580 O O . ARG A 1 74 ? 9.055 2.281 -21.196 1.00 89.56 74 ARG A O 1
ATOM 587 N N . TRP A 1 75 ? 10.573 2.193 -19.534 1.00 84.06 75 TRP A N 1
ATOM 588 C CA . TRP A 1 75 ? 11.472 3.170 -20.135 1.00 84.06 75 TRP A CA 1
ATOM 589 C C . TRP A 1 75 ? 12.519 2.492 -21.027 1.00 84.06 75 TRP A C 1
ATOM 591 O O . TRP A 1 75 ? 13.320 1.687 -20.556 1.00 84.06 75 TRP A O 1
ATOM 601 N N . GLY A 1 76 ? 12.518 2.861 -22.313 1.00 70.94 76 GLY A N 1
ATOM 602 C CA . GLY A 1 76 ? 13.560 2.527 -23.287 1.00 70.94 76 GLY A CA 1
ATOM 603 C C . GLY A 1 76 ? 13.498 1.120 -23.897 1.00 70.94 76 GLY A C 1
ATOM 604 O O . GLY A 1 76 ? 13.008 0.163 -23.301 1.00 70.94 76 GLY A O 1
ATOM 605 N N . ALA A 1 77 ? 14.046 1.003 -25.109 1.00 52.03 77 ALA A N 1
ATOM 606 C CA . ALA A 1 77 ? 14.450 -0.259 -25.724 1.00 52.03 77 ALA A CA 1
ATOM 607 C C . ALA A 1 77 ? 15.980 -0.383 -25.577 1.00 52.03 77 ALA A C 1
ATOM 609 O O . ALA A 1 77 ? 16.707 0.476 -26.070 1.00 52.03 77 ALA A O 1
ATOM 610 N N . GLY A 1 78 ? 16.477 -1.393 -24.850 1.00 63.41 78 GLY A N 1
ATOM 611 C CA . GLY A 1 78 ? 17.917 -1.621 -24.623 1.00 63.41 78 GLY A CA 1
ATOM 612 C C . GLY A 1 78 ? 18.290 -1.922 -23.162 1.00 63.41 78 GLY A C 1
ATOM 613 O O . GLY A 1 78 ? 17.427 -2.270 -22.365 1.00 63.41 78 GLY A O 1
ATOM 614 N N . SER A 1 79 ? 19.577 -1.759 -22.811 1.00 56.34 79 SER A N 1
ATOM 615 C CA . SER A 1 79 ? 20.228 -2.098 -21.515 1.00 56.34 79 SER A CA 1
ATOM 616 C C . SER A 1 79 ? 19.562 -1.515 -20.244 1.00 56.34 79 SER A C 1
ATOM 618 O O . SER A 1 79 ? 19.806 -1.969 -19.129 1.00 56.34 79 SER A O 1
ATOM 620 N N . TYR A 1 80 ? 18.641 -0.556 -20.384 1.00 55.69 80 TYR A N 1
ATOM 621 C CA . TYR A 1 80 ? 17.847 0.006 -19.284 1.00 55.69 80 TYR A CA 1
ATOM 622 C C . TYR A 1 80 ? 16.571 -0.795 -18.979 1.00 55.69 80 TYR A C 1
ATOM 624 O O . TYR A 1 80 ? 15.588 -0.228 -18.505 1.00 55.69 80 TYR A O 1
ATOM 632 N N . THR A 1 81 ? 16.588 -2.117 -19.186 1.00 65.44 81 THR A N 1
ATOM 633 C CA . THR A 1 81 ? 15.416 -3.016 -19.152 1.00 65.44 81 THR A CA 1
ATOM 634 C C . THR A 1 81 ? 14.589 -2.990 -17.865 1.00 65.44 81 THR A C 1
ATOM 636 O O . THR A 1 81 ? 13.486 -3.539 -17.856 1.00 65.44 81 THR A O 1
ATOM 639 N N . ASN A 1 82 ? 15.097 -2.374 -16.799 1.00 85.31 82 ASN A N 1
ATOM 640 C CA . ASN A 1 82 ? 14.565 -2.451 -15.444 1.00 85.31 82 ASN A CA 1
ATOM 641 C C . ASN A 1 82 ? 14.096 -1.096 -14.880 1.00 85.31 82 ASN A C 1
ATOM 643 O O . ASN A 1 82 ? 13.973 -0.944 -13.662 1.00 85.31 82 ASN A O 1
ATOM 647 N N . HIS A 1 83 ? 13.868 -0.111 -15.750 1.00 91.06 83 HIS A N 1
ATOM 648 C CA . HIS A 1 83 ? 13.354 1.205 -15.383 1.00 91.06 83 HIS A CA 1
ATOM 649 C C . HIS A 1 83 ? 11.897 1.360 -15.819 1.00 91.06 83 HIS A C 1
ATOM 651 O O . HIS A 1 83 ? 11.552 1.129 -16.980 1.00 91.06 83 HIS A O 1
ATOM 657 N N . TYR A 1 84 ? 11.053 1.786 -14.883 1.00 93.56 84 TYR A N 1
ATOM 658 C CA . TYR A 1 84 ? 9.624 1.973 -15.095 1.00 93.56 84 TYR A CA 1
ATOM 659 C C . TYR A 1 84 ? 9.203 3.357 -14.620 1.00 93.56 84 TYR A C 1
ATOM 661 O O . TYR A 1 84 ? 9.565 3.792 -13.526 1.00 93.56 84 TYR A O 1
ATOM 669 N N . GLU A 1 85 ? 8.412 4.031 -15.437 1.00 94.25 85 GLU A N 1
ATOM 670 C CA . GLU A 1 85 ? 7.704 5.251 -15.084 1.00 94.25 85 GLU A CA 1
ATOM 671 C C . GLU A 1 85 ? 6.288 4.875 -14.657 1.00 94.25 85 GLU A C 1
ATOM 673 O O . GLU A 1 85 ? 5.583 4.139 -15.344 1.00 94.25 85 GLU A O 1
ATOM 678 N N . CYS A 1 86 ? 5.890 5.347 -13.485 1.00 94.75 86 CYS A N 1
ATOM 679 C CA . CYS A 1 86 ? 4.588 5.106 -12.891 1.00 94.75 86 CYS A CA 1
ATOM 680 C C . CYS A 1 86 ? 3.848 6.434 -12.792 1.00 94.75 86 CYS A C 1
ATOM 682 O O . CYS A 1 86 ? 4.341 7.376 -12.168 1.00 94.75 86 CYS A O 1
ATOM 684 N N . TYR A 1 87 ? 2.660 6.485 -13.376 1.00 93.69 87 TYR A N 1
ATOM 685 C CA . TYR A 1 87 ? 1.772 7.636 -13.359 1.00 93.69 87 TYR A CA 1
ATOM 686 C C . TYR A 1 87 ? 0.486 7.284 -12.610 1.00 93.69 87 TYR A C 1
ATOM 688 O O . TYR A 1 87 ? -0.044 6.186 -12.765 1.00 93.69 87 TYR A O 1
ATOM 696 N N . SER A 1 88 ? -0.000 8.199 -11.775 1.00 88.88 88 SER A N 1
ATOM 697 C CA . SER A 1 88 ? -1.270 8.050 -11.061 1.00 88.88 88 SER A CA 1
ATOM 698 C C . SER A 1 88 ? -2.111 9.292 -11.300 1.00 88.88 88 SER A C 1
ATOM 700 O O . SER A 1 88 ? -1.664 10.394 -10.961 1.00 88.88 88 SER A O 1
ATOM 702 N N . ASP A 1 89 ? -3.321 9.083 -11.817 1.00 81.56 89 ASP A N 1
ATOM 703 C CA . ASP A 1 89 ? -4.272 10.133 -12.205 1.00 81.56 89 ASP A CA 1
ATOM 704 C C . ASP A 1 89 ? -4.547 11.127 -11.065 1.00 81.56 89 ASP A C 1
ATOM 706 O O . ASP A 1 89 ? -4.730 12.314 -11.293 1.00 81.56 89 ASP A O 1
ATOM 710 N N . GLU A 1 90 ? -4.496 10.664 -9.813 1.00 80.50 90 GLU A N 1
ATOM 711 C CA . GLU A 1 90 ? -4.742 11.491 -8.624 1.00 80.50 90 GLU A CA 1
ATOM 712 C C . GLU A 1 90 ? -3.643 12.520 -8.333 1.00 80.50 90 GLU A C 1
ATOM 714 O O . GLU A 1 90 ? -3.894 13.520 -7.667 1.00 80.50 90 GLU A O 1
ATOM 719 N N . SER A 1 91 ? -2.398 12.233 -8.721 1.00 77.38 91 SER A N 1
ATOM 720 C CA . SER A 1 91 ? -1.237 13.000 -8.249 1.00 77.38 91 SER A CA 1
ATOM 721 C C . SER A 1 91 ? -0.569 13.845 -9.324 1.00 77.38 91 SER A C 1
ATOM 723 O O . SER A 1 91 ? 0.301 14.639 -8.973 1.00 77.38 91 SER A O 1
ATOM 725 N N . GLU A 1 92 ? -0.913 13.630 -10.600 1.00 79.88 92 GLU A N 1
ATOM 726 C CA . GLU A 1 92 ? -0.288 14.242 -11.790 1.00 79.88 92 GLU A CA 1
ATOM 727 C C . GLU A 1 92 ? 1.255 14.158 -11.825 1.00 79.88 92 GLU A C 1
ATOM 729 O O . GLU A 1 92 ? 1.919 14.795 -12.640 1.00 79.88 92 GLU A O 1
ATOM 734 N N . ARG A 1 93 ? 1.861 13.351 -10.947 1.00 90.56 93 ARG A N 1
ATOM 735 C CA . ARG A 1 93 ? 3.308 13.200 -10.793 1.00 90.56 93 ARG A CA 1
ATOM 736 C C . ARG A 1 93 ? 3.754 11.871 -11.371 1.00 90.56 93 ARG A C 1
ATOM 738 O O . ARG A 1 93 ? 3.104 10.843 -11.182 1.00 90.56 93 ARG A O 1
ATOM 745 N N . ILE A 1 94 ? 4.910 11.899 -12.025 1.00 92.81 94 ILE A N 1
ATOM 746 C CA . ILE A 1 94 ? 5.583 10.701 -12.516 1.00 92.81 94 ILE A CA 1
ATOM 747 C C . ILE A 1 94 ? 6.579 10.247 -11.452 1.00 92.81 94 ILE A C 1
ATOM 749 O O . ILE A 1 94 ? 7.465 10.999 -11.040 1.00 92.81 94 ILE A O 1
ATOM 753 N N . TYR A 1 95 ? 6.434 9.004 -11.009 1.00 95.12 95 TYR A N 1
ATOM 754 C CA . TYR A 1 95 ? 7.381 8.341 -10.121 1.00 95.12 95 TYR A CA 1
ATOM 755 C C . TYR A 1 95 ? 8.186 7.312 -10.902 1.00 95.12 95 TYR A C 1
ATOM 757 O O . TYR A 1 95 ? 7.669 6.670 -11.810 1.00 95.12 95 TYR A O 1
ATOM 765 N N . THR A 1 96 ? 9.449 7.121 -10.534 1.00 94.38 96 THR A N 1
ATOM 766 C CA . THR A 1 96 ? 10.302 6.114 -11.165 1.00 94.38 96 THR A CA 1
ATOM 767 C C . THR A 1 96 ? 10.457 4.916 -10.246 1.00 94.38 96 THR A C 1
ATOM 769 O O . THR A 1 96 ? 10.618 5.052 -9.028 1.00 94.38 96 THR A O 1
ATOM 772 N N . VAL A 1 97 ? 10.389 3.728 -10.838 1.00 94.25 97 VAL A N 1
ATOM 773 C CA . VAL A 1 97 ? 10.652 2.454 -10.179 1.00 94.25 97 VAL A CA 1
ATOM 774 C C . VAL A 1 97 ? 11.812 1.778 -10.895 1.00 94.25 97 VAL A C 1
ATOM 776 O O . VAL A 1 97 ? 11.789 1.593 -12.111 1.00 94.25 97 VAL A O 1
ATOM 779 N N . LYS A 1 98 ? 12.844 1.429 -10.129 1.00 92.19 98 LYS A N 1
ATOM 780 C CA . LYS A 1 98 ? 14.039 0.737 -10.609 1.00 92.19 98 LYS A CA 1
ATOM 781 C C . LYS A 1 98 ? 14.097 -0.650 -10.000 1.00 92.19 98 LYS A C 1
ATOM 783 O O . LYS A 1 98 ? 13.978 -0.789 -8.782 1.00 92.19 98 LYS A O 1
ATOM 788 N N . LEU A 1 99 ? 14.310 -1.654 -10.841 1.00 89.12 99 LEU A N 1
ATOM 789 C CA . LEU A 1 99 ? 14.508 -3.031 -10.409 1.00 89.12 99 LEU A CA 1
ATOM 790 C C . LEU A 1 99 ? 15.994 -3.393 -10.516 1.00 89.12 99 LEU A C 1
ATOM 792 O O . LEU A 1 99 ? 16.575 -3.376 -11.600 1.00 89.12 99 LEU A O 1
ATOM 796 N N . LEU A 1 100 ? 16.633 -3.700 -9.390 1.00 85.19 100 LEU A N 1
ATOM 797 C CA . LEU A 1 100 ? 18.061 -4.010 -9.337 1.00 85.19 100 LEU A CA 1
ATOM 798 C C . LEU A 1 100 ? 18.290 -5.248 -8.473 1.00 85.19 100 LEU A C 1
ATOM 800 O O . LEU A 1 100 ? 18.019 -5.206 -7.278 1.00 85.19 100 LEU A O 1
ATOM 804 N N . ALA A 1 101 ? 18.800 -6.332 -9.067 1.00 77.69 101 ALA A N 1
ATOM 805 C CA . ALA A 1 101 ? 19.198 -7.550 -8.349 1.00 77.69 101 ALA A CA 1
ATOM 806 C C . ALA A 1 101 ? 18.136 -8.064 -7.347 1.00 77.69 101 ALA A C 1
ATOM 808 O O . ALA A 1 101 ? 18.434 -8.337 -6.188 1.00 77.69 101 ALA A O 1
ATOM 809 N N . GLY A 1 102 ? 16.869 -8.132 -7.776 1.00 75.25 102 GLY A N 1
ATOM 810 C CA . GLY A 1 102 ? 15.754 -8.571 -6.923 1.00 75.25 102 GLY A CA 1
ATOM 811 C C . GLY A 1 102 ? 15.243 -7.526 -5.921 1.00 75.25 102 GLY A C 1
ATOM 812 O O . GLY A 1 102 ? 14.299 -7.802 -5.190 1.00 75.25 102 GLY A O 1
ATOM 813 N N . LEU A 1 103 ? 15.801 -6.314 -5.902 1.00 83.38 103 LEU A N 1
ATOM 814 C CA . LEU A 1 103 ? 15.285 -5.183 -5.130 1.00 83.38 103 LEU A CA 1
ATOM 815 C C . LEU A 1 103 ? 14.455 -4.259 -6.021 1.00 83.38 103 LEU A C 1
ATOM 817 O O . LEU A 1 103 ? 14.834 -3.964 -7.155 1.00 83.38 103 LEU A O 1
ATOM 821 N N . ALA A 1 104 ? 13.343 -3.766 -5.482 1.00 88.75 104 ALA A N 1
ATOM 822 C CA . ALA A 1 104 ? 12.521 -2.747 -6.117 1.00 88.75 104 ALA A CA 1
ATOM 823 C C . ALA A 1 104 ? 12.678 -1.420 -5.371 1.00 88.75 104 ALA A C 1
ATOM 825 O O . ALA A 1 104 ? 12.398 -1.334 -4.179 1.00 88.75 104 ALA A O 1
ATOM 826 N N . MET A 1 105 ? 13.120 -0.382 -6.076 1.00 91.50 105 MET A N 1
ATOM 827 C CA . MET A 1 105 ? 13.318 0.958 -5.526 1.00 91.50 105 MET A CA 1
ATOM 828 C C . MET A 1 105 ? 12.356 1.933 -6.184 1.00 91.50 105 MET A C 1
ATOM 830 O O . MET A 1 105 ? 12.279 1.969 -7.408 1.00 91.50 105 MET A O 1
ATOM 834 N N . CYS A 1 106 ? 11.657 2.751 -5.398 1.00 94.31 106 CYS A N 1
ATOM 835 C CA . CYS A 1 106 ? 10.748 3.768 -5.921 1.00 94.31 106 CYS A CA 1
ATOM 836 C C . CYS A 1 106 ? 11.135 5.166 -5.435 1.00 94.31 106 CYS A C 1
ATOM 838 O O . CYS A 1 106 ? 11.560 5.334 -4.296 1.00 94.31 106 CYS A O 1
ATOM 840 N N . SER A 1 107 ? 10.948 6.177 -6.286 1.00 94.75 107 SER A N 1
ATOM 841 C CA . SER A 1 107 ? 11.210 7.583 -5.954 1.00 94.75 107 SER A CA 1
ATOM 842 C C . SER A 1 107 ? 10.088 8.274 -5.165 1.00 94.75 107 SER A C 1
ATOM 844 O O . SER A 1 107 ? 10.168 9.477 -4.918 1.00 94.75 107 SER A O 1
ATOM 846 N N . CYS A 1 108 ? 9.005 7.576 -4.799 1.00 94.31 108 CYS A N 1
ATOM 847 C CA . CYS A 1 108 ? 7.881 8.224 -4.127 1.00 94.31 108 CYS A CA 1
ATOM 848 C C . CYS A 1 108 ? 8.142 8.458 -2.621 1.00 94.31 108 CYS A C 1
ATOM 850 O O . CYS A 1 108 ? 8.754 7.611 -1.964 1.00 94.31 108 CYS A O 1
ATOM 852 N N . PRO A 1 109 ? 7.599 9.541 -2.025 1.00 93.31 109 PRO A N 1
ATOM 853 C CA . PRO A 1 109 ? 7.797 9.845 -0.600 1.00 93.31 109 PRO A CA 1
ATOM 854 C C . PRO A 1 109 ? 7.303 8.743 0.343 1.00 93.31 109 PRO A C 1
ATOM 856 O O . PRO A 1 109 ? 7.804 8.564 1.448 1.00 93.31 109 PRO A O 1
ATOM 859 N N . ASP A 1 110 ? 6.281 8.004 -0.085 1.00 91.44 110 ASP A N 1
ATOM 860 C CA . ASP A 1 110 ? 5.746 6.879 0.671 1.00 91.44 110 ASP A CA 1
ATOM 861 C C . ASP A 1 110 ? 6.733 5.707 0.753 1.00 91.44 110 ASP A C 1
ATOM 863 O O . ASP A 1 110 ? 6.900 5.118 1.819 1.00 91.44 110 ASP A O 1
ATOM 867 N N . TYR A 1 111 ? 7.417 5.402 -0.353 1.00 92.88 111 TYR A N 1
ATOM 868 C CA . TYR A 1 111 ? 8.471 4.394 -0.369 1.00 92.88 111 TYR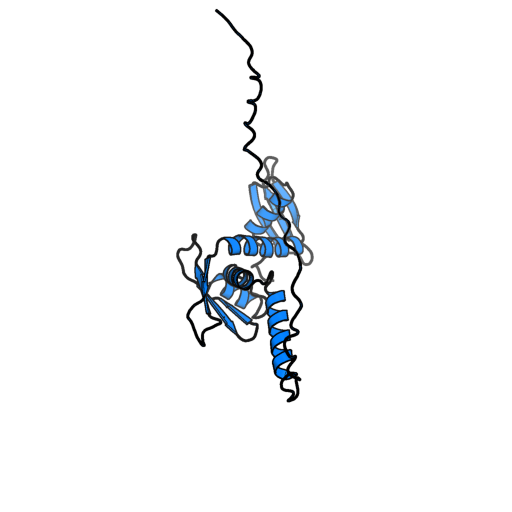 A CA 1
ATOM 869 C C . TYR A 1 111 ? 9.614 4.804 0.556 1.00 92.88 111 TYR A C 1
ATOM 871 O O . TYR A 1 111 ? 10.084 3.985 1.335 1.00 92.88 111 TYR A O 1
ATOM 879 N N . GLU A 1 112 ? 10.023 6.072 0.516 1.00 92.12 112 GLU A N 1
ATOM 880 C CA . GLU A 1 112 ? 11.098 6.585 1.364 1.00 92.12 112 GLU A CA 1
ATOM 881 C C . GLU A 1 112 ? 10.764 6.469 2.859 1.00 92.12 112 GLU A C 1
ATOM 883 O O . GLU A 1 112 ? 11.572 5.952 3.629 1.00 92.12 112 GLU A O 1
ATOM 888 N N . LYS A 1 113 ? 9.545 6.839 3.270 1.00 90.94 113 LYS A N 1
ATOM 889 C CA . LYS A 1 113 ? 9.084 6.667 4.660 1.00 90.94 113 LYS A CA 1
ATOM 890 C C . LYS A 1 113 ? 9.069 5.201 5.085 1.00 90.94 113 LYS A C 1
ATOM 892 O O . LYS A 1 113 ? 9.574 4.856 6.151 1.00 90.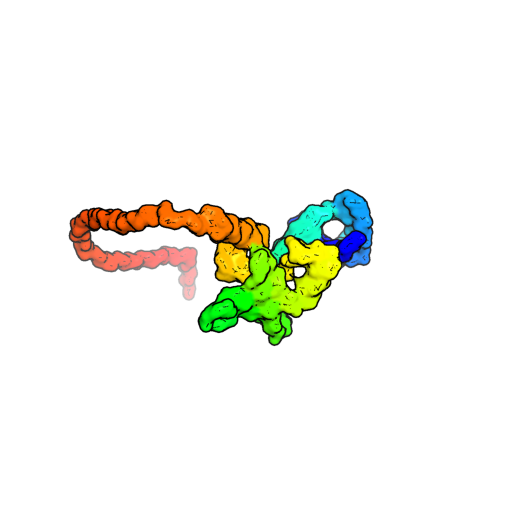94 113 LYS A O 1
ATOM 897 N N . GLN A 1 114 ? 8.533 4.318 4.240 1.00 89.62 114 GLN A N 1
ATOM 898 C CA . GLN A 1 114 ? 8.568 2.878 4.506 1.00 89.62 114 GLN A CA 1
ATOM 899 C C . GLN A 1 114 ? 10.003 2.363 4.596 1.00 89.62 114 GLN A C 1
ATOM 901 O O . GLN A 1 114 ? 10.302 1.526 5.441 1.00 89.62 114 GLN A O 1
ATOM 906 N N . HIS A 1 115 ? 10.894 2.870 3.747 1.00 89.62 115 HIS A N 1
ATOM 907 C CA . HIS A 1 115 ? 12.287 2.467 3.718 1.00 89.62 115 HIS A CA 1
ATOM 908 C C . HIS A 1 115 ? 13.004 2.850 5.015 1.00 89.62 115 HIS A C 1
ATOM 910 O O . HIS A 1 115 ? 13.715 2.019 5.584 1.00 89.62 115 HIS A O 1
ATOM 916 N N . GLN A 1 116 ? 12.757 4.064 5.510 1.00 89.06 116 GLN A N 1
ATOM 917 C CA . GLN A 1 116 ? 13.279 4.556 6.784 1.00 89.06 116 GLN A CA 1
ATOM 918 C C . GLN A 1 116 ? 12.749 3.745 7.979 1.00 89.06 116 GLN A C 1
ATOM 920 O O . GLN A 1 116 ? 13.511 3.439 8.892 1.00 89.06 116 GLN A O 1
ATOM 925 N N . GLU A 1 117 ? 11.467 3.362 7.978 1.00 86.69 117 GLU A N 1
ATOM 926 C CA . GLU A 1 117 ? 10.843 2.673 9.119 1.00 86.69 117 GLU A CA 1
ATOM 927 C C . GLU A 1 117 ? 11.008 1.140 9.113 1.00 86.69 117 GLU A C 1
ATOM 929 O O . GLU A 1 117 ? 11.043 0.527 10.181 1.00 86.69 117 GLU A O 1
ATOM 934 N N . LEU A 1 118 ? 11.072 0.503 7.938 1.00 82.19 118 LEU A N 1
ATOM 935 C CA . LEU A 1 118 ? 11.015 -0.962 7.777 1.00 82.19 118 LEU A CA 1
ATOM 936 C C . LEU A 1 118 ? 12.298 -1.576 7.199 1.00 82.19 118 LEU A C 1
ATOM 938 O O . LEU A 1 118 ? 12.461 -2.799 7.245 1.00 82.19 118 LEU A O 1
ATOM 942 N N . GLY A 1 119 ? 13.200 -0.756 6.655 1.00 80.00 119 GLY A N 1
ATOM 943 C CA . GLY A 1 119 ? 14.402 -1.201 5.950 1.00 80.00 119 GLY A CA 1
ATOM 944 C C . GLY A 1 119 ? 14.157 -1.571 4.480 1.00 80.00 119 GLY A C 1
ATOM 945 O O . GLY A 1 119 ? 13.060 -1.432 3.950 1.00 80.00 119 GLY A O 1
ATOM 946 N N . LYS A 1 120 ? 15.213 -2.016 3.780 1.00 69.94 120 LYS A N 1
ATOM 947 C CA . LYS A 1 120 ? 15.215 -2.227 2.310 1.00 69.94 120 LYS A CA 1
ATOM 948 C C . LYS A 1 120 ? 14.300 -3.355 1.822 1.00 69.94 120 LYS A C 1
ATOM 950 O O 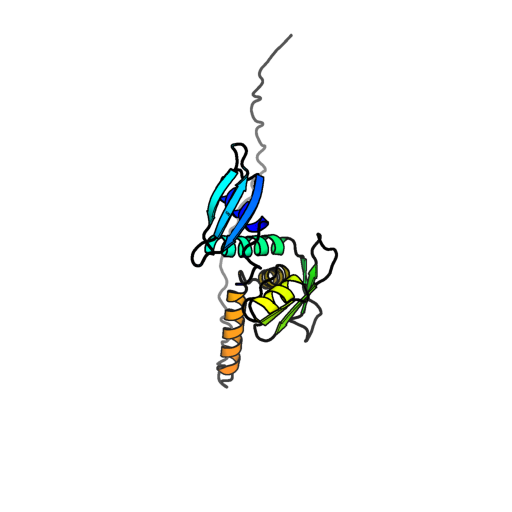. LYS A 1 120 ? 13.786 -3.271 0.719 1.00 69.94 120 LYS A O 1
ATOM 955 N N . ALA A 1 121 ? 14.126 -4.413 2.612 1.00 63.69 121 ALA A N 1
ATOM 956 C CA . ALA A 1 121 ? 13.505 -5.658 2.147 1.00 63.69 121 ALA A CA 1
ATOM 957 C C . ALA A 1 121 ? 11.974 -5.707 2.309 1.00 63.69 121 ALA A C 1
ATOM 959 O O . ALA A 1 121 ? 11.357 -6.704 1.958 1.00 63.69 121 ALA A O 1
ATOM 960 N N . LYS A 1 122 ? 11.357 -4.677 2.905 1.00 70.44 122 LYS A N 1
ATOM 961 C CA . LYS A 1 122 ? 9.934 -4.693 3.302 1.00 70.44 122 LYS A CA 1
ATOM 962 C C . LYS A 1 122 ? 9.135 -3.512 2.750 1.00 70.44 122 LYS A C 1
ATOM 964 O O . LYS A 1 122 ? 8.046 -3.220 3.237 1.00 70.44 122 LYS A O 1
ATOM 969 N N . THR A 1 123 ? 9.686 -2.807 1.769 1.00 80.06 123 THR A N 1
ATOM 970 C CA . THR A 1 123 ? 9.070 -1.632 1.153 1.00 80.06 123 THR A CA 1
ATOM 971 C C . THR A 1 123 ? 8.192 -2.043 -0.022 1.00 80.06 123 THR A C 1
ATOM 973 O O . THR A 1 123 ? 8.626 -2.735 -0.937 1.00 80.06 123 THR A O 1
ATOM 976 N N . GLY A 1 124 ? 6.940 -1.594 -0.008 1.00 86.50 124 GLY A N 1
ATOM 977 C CA . GLY A 1 124 ? 5.937 -1.956 -1.006 1.00 86.50 124 GLY A CA 1
ATOM 978 C C . GLY A 1 124 ? 4.945 -0.821 -1.199 1.00 86.50 124 GLY A C 1
ATOM 979 O O . GLY A 1 124 ? 3.798 -0.896 -0.761 1.00 86.50 124 GLY A O 1
ATOM 980 N N . CYS A 1 125 ? 5.387 0.271 -1.824 1.00 92.94 125 CYS A N 1
ATOM 981 C CA . CYS A 1 125 ? 4.475 1.348 -2.198 1.00 92.94 125 CYS A CA 1
ATOM 982 C C . CYS A 1 125 ? 3.583 0.918 -3.377 1.00 92.94 125 CYS A C 1
ATOM 984 O O . CYS A 1 125 ? 3.901 -0.029 -4.101 1.00 92.94 125 CYS A O 1
ATOM 986 N N . LYS A 1 126 ? 2.487 1.653 -3.614 1.00 93.88 126 LYS A N 1
ATOM 987 C CA . LYS A 1 126 ? 1.543 1.345 -4.704 1.00 93.88 126 LYS A CA 1
ATOM 988 C C . LYS A 1 126 ? 2.217 1.239 -6.082 1.00 93.88 126 LYS A C 1
ATOM 990 O O . LYS A 1 126 ? 1.856 0.374 -6.867 1.00 93.88 126 LYS A O 1
ATOM 995 N N . HIS A 1 127 ? 3.243 2.054 -6.348 1.00 95.00 127 HIS A N 1
ATOM 996 C CA . HIS A 1 127 ? 3.968 2.041 -7.625 1.00 95.00 127 HIS A CA 1
ATOM 997 C C . HIS A 1 127 ? 4.806 0.773 -7.812 1.00 95.00 127 HIS A C 1
ATOM 999 O O . HIS A 1 127 ? 4.817 0.206 -8.896 1.00 95.00 127 HIS A O 1
ATOM 1005 N N . VAL A 1 128 ? 5.478 0.299 -6.755 1.00 94.31 128 VAL A N 1
ATOM 1006 C CA . VAL A 1 128 ? 6.234 -0.962 -6.814 1.00 94.31 128 VAL A CA 1
ATOM 1007 C C . VAL A 1 128 ? 5.285 -2.114 -7.119 1.00 94.31 128 VAL A C 1
ATOM 1009 O O . VAL A 1 128 ? 5.559 -2.892 -8.022 1.00 94.31 128 VAL A O 1
ATOM 1012 N N . ILE A 1 129 ? 4.148 -2.185 -6.422 1.00 93.88 129 ILE A N 1
ATOM 1013 C CA . ILE A 1 129 ? 3.143 -3.232 -6.648 1.00 93.88 129 ILE A CA 1
ATOM 1014 C C . ILE A 1 129 ? 2.595 -3.168 -8.079 1.00 93.88 129 ILE A C 1
ATOM 1016 O O . ILE A 1 129 ? 2.489 -4.202 -8.730 1.00 93.88 129 ILE A O 1
ATOM 1020 N N . ALA A 1 130 ? 2.318 -1.970 -8.599 1.00 94.81 130 ALA A N 1
ATOM 1021 C CA . ALA A 1 130 ? 1.863 -1.798 -9.977 1.00 94.81 130 ALA A CA 1
ATOM 1022 C C . ALA A 1 130 ? 2.885 -2.329 -10.996 1.00 94.81 130 ALA A C 1
ATOM 1024 O O . ALA A 1 130 ? 2.510 -3.016 -11.943 1.00 94.81 130 ALA A O 1
ATOM 1025 N N . VAL A 1 131 ? 4.182 -2.080 -10.777 1.00 94.12 131 VAL A N 1
ATOM 1026 C CA . VAL A 1 131 ? 5.255 -2.635 -11.619 1.00 94.12 131 VAL A CA 1
ATOM 1027 C C . VAL A 1 131 ? 5.331 -4.157 -11.506 1.00 94.12 131 VAL A C 1
ATOM 1029 O O . VAL A 1 131 ? 5.511 -4.820 -12.522 1.00 94.12 131 VAL A O 1
ATOM 1032 N N . MET A 1 132 ? 5.146 -4.729 -10.312 1.00 92.62 132 MET A N 1
ATOM 1033 C CA . MET A 1 132 ? 5.103 -6.190 -10.148 1.00 92.62 132 MET A CA 1
ATOM 1034 C C . MET A 1 132 ? 3.953 -6.811 -10.941 1.00 92.62 132 MET A C 1
ATOM 1036 O O . MET A 1 132 ? 4.174 -7.762 -11.688 1.00 92.62 132 MET A O 1
ATOM 1040 N N . HIS A 1 133 ? 2.757 -6.223 -10.857 1.00 93.00 133 HIS A N 1
ATOM 1041 C CA . HIS A 1 133 ? 1.604 -6.669 -11.639 1.00 93.00 133 HIS A CA 1
ATOM 1042 C C . HIS A 1 133 ? 1.849 -6.522 -13.148 1.00 93.00 133 HIS A C 1
ATOM 1044 O O . HIS A 1 133 ? 1.502 -7.417 -13.912 1.00 93.00 133 HIS A O 1
ATOM 1050 N N . HIS A 1 134 ? 2.489 -5.429 -13.582 1.00 92.88 134 HIS A N 1
ATOM 1051 C CA . HIS A 1 134 ? 2.863 -5.219 -14.985 1.00 92.88 134 HIS A CA 1
ATOM 1052 C C . HIS A 1 134 ? 3.829 -6.296 -15.507 1.00 92.88 134 HIS A C 1
ATOM 1054 O O . HIS A 1 134 ? 3.785 -6.646 -16.683 1.00 92.88 134 HIS A O 1
ATOM 1060 N N . LEU A 1 135 ? 4.675 -6.847 -14.633 1.00 90.44 135 LEU A N 1
ATOM 1061 C CA . LEU A 1 135 ? 5.586 -7.952 -14.942 1.00 90.44 135 LEU A CA 1
ATOM 1062 C C . LEU A 1 135 ? 4.942 -9.342 -14.852 1.00 90.44 135 LEU A C 1
ATOM 1064 O O . LEU A 1 135 ? 5.604 -10.327 -15.163 1.00 90.44 135 LEU A O 1
ATOM 1068 N N . GLY A 1 136 ? 3.673 -9.432 -14.448 1.00 91.12 136 GLY A N 1
ATOM 1069 C CA . GLY A 1 136 ? 2.959 -10.698 -14.289 1.00 91.12 136 GLY A CA 1
ATOM 1070 C C . GLY A 1 136 ? 3.161 -11.381 -12.935 1.00 91.12 136 GLY A C 1
ATOM 1071 O O . GLY A 1 136 ? 2.771 -12.534 -12.791 1.00 91.12 136 GLY A O 1
ATOM 1072 N N . HIS A 1 137 ? 3.730 -10.695 -11.939 1.00 88.88 137 HIS A N 1
ATOM 1073 C CA . HIS A 1 137 ? 3.840 -11.211 -10.571 1.00 88.88 137 HIS A CA 1
ATOM 1074 C C . HIS A 1 137 ? 2.657 -10.738 -9.720 1.00 88.88 137 HIS A C 1
ATOM 1076 O O . HIS A 1 137 ? 2.304 -9.558 -9.742 1.00 88.88 137 HIS A O 1
ATOM 1082 N N . GLY A 1 138 ? 2.070 -11.629 -8.919 1.00 83.31 138 GLY A N 1
ATOM 1083 C CA . GLY A 1 138 ? 0.963 -11.311 -8.012 1.00 83.31 138 GLY A CA 1
ATOM 1084 C C . GLY A 1 138 ? 1.404 -10.647 -6.704 1.00 83.31 138 GLY A C 1
ATOM 1085 O O . GLY A 1 138 ? 0.589 -10.065 -5.987 1.00 83.31 138 GLY A O 1
ATOM 1086 N N . SER A 1 139 ? 2.695 -10.714 -6.366 1.00 79.94 139 SER A N 1
ATOM 1087 C CA . SER A 1 139 ? 3.248 -10.069 -5.173 1.00 79.94 139 SER A CA 1
ATOM 1088 C C . SER A 1 139 ? 4.726 -9.699 -5.324 1.00 79.94 139 SER A C 1
ATOM 1090 O O . SER A 1 139 ? 5.440 -10.231 -6.172 1.00 79.94 139 SER A O 1
ATOM 1092 N N . LEU A 1 140 ? 5.212 -8.806 -4.453 1.00 78.25 140 LEU A N 1
ATOM 1093 C CA . LEU A 1 140 ? 6.644 -8.495 -4.370 1.00 78.25 140 LEU A CA 1
ATOM 1094 C C . LEU A 1 140 ? 7.470 -9.722 -3.953 1.00 78.25 140 LEU A C 1
ATOM 1096 O O . LEU A 1 140 ? 8.571 -9.907 -4.457 1.00 78.25 140 LEU A O 1
ATOM 1100 N N . GLN A 1 141 ? 6.931 -10.558 -3.060 1.00 81.88 141 GLN A N 1
ATOM 1101 C CA . GLN A 1 141 ? 7.600 -11.780 -2.610 1.00 81.88 141 GLN A CA 1
ATOM 1102 C C . GLN A 1 141 ? 7.834 -12.736 -3.782 1.00 81.88 141 GLN A C 1
ATOM 1104 O O . GLN A 1 141 ? 8.949 -13.198 -3.982 1.00 81.88 141 GLN A O 1
ATOM 1109 N N . GLU A 1 142 ? 6.808 -12.950 -4.603 1.00 84.62 142 GLU A N 1
ATOM 1110 C CA . GLU A 1 142 ? 6.892 -13.802 -5.790 1.00 84.62 142 GLU A CA 1
ATOM 1111 C C . GLU A 1 142 ? 7.949 -13.305 -6.785 1.00 84.62 142 GLU A C 1
ATOM 1113 O O . GLU A 1 142 ? 8.736 -14.093 -7.307 1.00 84.62 142 GLU A O 1
ATOM 1118 N N . TYR A 1 143 ? 8.029 -11.989 -6.998 1.00 82.62 143 TYR A N 1
ATOM 1119 C CA . TYR A 1 143 ? 9.090 -11.392 -7.807 1.00 82.62 143 TYR A CA 1
ATOM 1120 C C . TYR A 1 143 ? 10.486 -11.634 -7.211 1.00 82.62 143 TYR A C 1
ATOM 1122 O O . TYR A 1 143 ? 11.418 -11.985 -7.935 1.00 82.62 143 TYR A O 1
ATOM 1130 N N . MET A 1 144 ? 10.646 -11.462 -5.895 1.00 80.50 144 MET A N 1
ATOM 1131 C CA . MET A 1 144 ? 11.923 -11.699 -5.214 1.00 80.50 144 MET A CA 1
ATOM 1132 C C . MET A 1 144 ? 12.353 -13.166 -5.311 1.00 80.50 144 MET A C 1
ATOM 1134 O O . MET A 1 144 ? 13.527 -13.443 -5.572 1.00 80.50 144 MET A O 1
ATOM 1138 N N . ASP A 1 145 ? 11.412 -14.096 -5.161 1.00 84.88 145 ASP A N 1
ATOM 1139 C CA . ASP A 1 145 ? 11.658 -15.532 -5.279 1.00 84.88 145 ASP A CA 1
ATOM 1140 C C . ASP A 1 145 ? 12.058 -15.899 -6.718 1.00 84.88 145 ASP A C 1
ATOM 1142 O O . ASP A 1 145 ? 13.055 -16.594 -6.929 1.00 84.88 145 ASP A O 1
ATOM 1146 N N . ALA A 1 146 ? 11.363 -15.352 -7.722 1.00 82.88 146 ALA A N 1
ATOM 1147 C CA . ALA A 1 146 ? 11.704 -15.531 -9.134 1.00 82.88 146 ALA A CA 1
ATOM 1148 C C . ALA A 1 146 ? 13.096 -14.966 -9.476 1.00 82.88 146 ALA A C 1
ATOM 1150 O O . ALA A 1 146 ? 13.892 -15.628 -10.147 1.00 82.88 146 ALA A O 1
ATOM 1151 N N . ALA A 1 147 ? 13.426 -13.772 -8.975 1.00 81.56 147 ALA A N 1
ATOM 1152 C CA . ALA A 1 147 ? 14.738 -13.158 -9.166 1.00 81.56 147 ALA A CA 1
ATOM 1153 C C . ALA A 1 147 ? 15.858 -13.971 -8.496 1.00 81.56 147 ALA A C 1
ATOM 1155 O O . ALA A 1 147 ? 16.922 -14.157 -9.089 1.00 81.56 147 ALA A O 1
ATOM 1156 N N . SER A 1 148 ? 15.618 -14.494 -7.288 1.00 82.94 148 SER A N 1
ATOM 1157 C CA . SER A 1 148 ? 16.570 -15.363 -6.588 1.00 82.94 148 SER A CA 1
ATOM 1158 C C . SER A 1 148 ? 16.801 -16.671 -7.341 1.00 82.94 148 SER A C 1
ATOM 1160 O O . SER A 1 148 ? 17.946 -17.092 -7.497 1.00 82.94 148 SER A O 1
ATOM 1162 N N . ASN A 1 149 ? 15.736 -17.294 -7.848 1.00 83.75 149 ASN A N 1
ATOM 1163 C CA . ASN A 1 149 ? 15.832 -18.531 -8.619 1.00 83.75 149 ASN A CA 1
ATOM 1164 C C . ASN A 1 149 ? 16.603 -18.328 -9.924 1.00 83.75 149 ASN A C 1
ATOM 1166 O O . ASN A 1 149 ? 17.449 -19.153 -10.256 1.00 83.75 149 ASN A O 1
ATOM 1170 N N . ARG A 1 150 ? 16.388 -17.202 -10.614 1.00 80.44 150 ARG A N 1
ATOM 1171 C CA . ARG A 1 150 ? 17.166 -16.844 -11.806 1.00 80.44 150 ARG A CA 1
ATOM 1172 C C . ARG A 1 150 ? 18.645 -16.643 -11.485 1.00 80.44 150 ARG A C 1
ATOM 1174 O O . ARG A 1 150 ? 19.486 -17.239 -12.137 1.00 80.44 150 ARG A O 1
ATOM 1181 N N . ALA A 1 151 ? 18.960 -15.888 -10.432 1.00 79.56 151 ALA A N 1
ATOM 1182 C CA . ALA A 1 151 ? 20.347 -15.682 -10.013 1.00 79.56 151 ALA A CA 1
ATOM 1183 C C . ALA A 1 151 ? 21.044 -16.999 -9.623 1.00 79.56 151 ALA A C 1
ATOM 1185 O O . ALA A 1 151 ? 22.221 -17.184 -9.914 1.00 79.56 151 ALA A O 1
ATOM 1186 N N . LYS A 1 152 ? 20.324 -17.934 -8.987 1.00 79.12 152 LYS A N 1
ATOM 1187 C CA . LYS A 1 152 ? 20.838 -19.284 -8.711 1.00 79.12 152 LYS A CA 1
ATOM 1188 C C . LYS A 1 152 ? 21.068 -20.070 -10.000 1.00 79.12 152 LYS A C 1
ATOM 1190 O O . LYS A 1 152 ? 22.114 -20.692 -10.125 1.00 79.12 152 LYS A O 1
ATOM 1195 N N . ALA A 1 153 ? 20.132 -20.032 -10.947 1.00 77.12 153 ALA A N 1
ATOM 1196 C CA . ALA A 1 153 ? 20.300 -20.687 -12.241 1.00 77.12 153 ALA A CA 1
ATOM 1197 C C . ALA A 1 153 ? 21.522 -20.139 -12.992 1.00 77.12 153 ALA A C 1
ATOM 1199 O O . ALA A 1 153 ? 22.311 -20.924 -13.495 1.00 77.12 153 ALA A O 1
ATOM 1200 N N . ASP A 1 154 ? 21.753 -18.827 -12.969 1.00 76.12 154 ASP A N 1
ATOM 1201 C CA . ASP A 1 154 ? 22.929 -18.218 -13.602 1.00 76.12 154 ASP A CA 1
ATOM 1202 C C . ASP A 1 154 ? 24.247 -18.630 -12.907 1.00 76.12 154 ASP A C 1
ATOM 1204 O O . ASP A 1 154 ? 25.277 -18.786 -13.560 1.00 76.12 154 ASP A O 1
ATOM 1208 N N . LEU A 1 155 ? 24.227 -18.840 -11.584 1.00 69.56 155 LEU A N 1
ATOM 1209 C CA . LEU A 1 155 ? 25.397 -19.277 -10.807 1.00 69.56 155 LEU A CA 1
ATOM 1210 C C . LEU A 1 155 ? 25.705 -20.775 -10.953 1.00 69.56 155 LEU A C 1
ATOM 1212 O O . LEU A 1 155 ? 26.872 -21.158 -10.930 1.00 69.56 155 LEU A O 1
ATOM 1216 N N . PHE A 1 156 ? 24.679 -21.621 -11.068 1.00 63.38 156 PHE A N 1
ATOM 1217 C CA . PHE A 1 156 ? 24.821 -23.082 -11.140 1.00 63.38 156 PHE A CA 1
ATOM 1218 C C . PHE A 1 156 ? 24.697 -23.647 -12.570 1.00 63.38 156 PHE A C 1
ATOM 1220 O O . PHE A 1 156 ? 25.015 -24.812 -12.783 1.00 63.38 156 PHE A O 1
ATOM 1227 N N . GLY A 1 157 ? 24.265 -22.838 -13.542 1.00 52.22 157 GLY A N 1
ATOM 1228 C CA . GLY A 1 157 ? 23.941 -23.223 -14.923 1.00 52.22 157 GLY A CA 1
ATOM 1229 C C . GLY A 1 157 ? 24.939 -22.754 -15.986 1.00 52.22 157 GLY A C 1
ATOM 1230 O O . GLY A 1 157 ? 24.610 -22.740 -17.165 1.00 52.22 157 GLY A O 1
ATOM 1231 N N . GLY A 1 158 ? 26.168 -22.402 -15.602 1.00 49.31 158 GLY A N 1
ATOM 1232 C CA . GLY A 1 158 ? 27.297 -22.222 -16.529 1.00 49.31 158 GLY A CA 1
ATOM 1233 C C . GLY A 1 158 ? 28.022 -23.533 -16.875 1.00 49.31 158 GLY A C 1
ATOM 1234 O O . GLY A 1 158 ? 29.245 -23.532 -17.017 1.00 49.31 158 GLY A O 1
ATOM 1235 N N . GLY A 1 159 ? 27.299 -24.657 -16.922 1.00 40.53 159 GLY A N 1
ATOM 1236 C CA . GLY A 1 159 ? 27.828 -25.979 -17.260 1.00 40.53 159 GLY A CA 1
ATOM 1237 C C . GLY A 1 159 ? 27.827 -26.203 -18.771 1.00 40.53 159 GLY A C 1
ATOM 1238 O O . GLY A 1 159 ? 26.785 -26.147 -19.408 1.00 40.53 159 GLY A O 1
ATOM 1239 N N . TRP A 1 160 ? 29.009 -26.455 -19.323 1.00 52.12 160 TRP A N 1
ATOM 1240 C CA . TRP A 1 160 ? 29.359 -26.590 -20.741 1.00 52.12 160 TRP A CA 1
ATOM 1241 C C . TRP A 1 160 ? 28.709 -27.739 -21.540 1.00 52.12 160 TRP A C 1
ATOM 1243 O O . TRP A 1 160 ? 29.226 -28.067 -22.596 1.00 52.12 160 TRP A O 1
ATOM 1253 N N . ASP A 1 161 ? 27.591 -28.326 -21.115 1.00 50.75 161 ASP A N 1
ATOM 1254 C CA . ASP A 1 161 ? 26.947 -29.426 -21.846 1.00 50.75 161 ASP A CA 1
ATOM 1255 C C . ASP A 1 161 ? 25.432 -29.451 -21.581 1.00 50.75 161 ASP A C 1
ATOM 1257 O O . ASP A 1 161 ? 24.937 -30.250 -20.786 1.00 50.75 161 ASP A O 1
ATOM 1261 N N . GLU A 1 162 ? 24.665 -28.598 -22.262 1.00 49.38 162 GLU A N 1
ATOM 1262 C CA . GLU A 1 162 ? 23.263 -28.928 -22.541 1.00 49.38 162 GLU A CA 1
ATOM 1263 C C . GLU A 1 162 ? 23.169 -29.443 -23.984 1.00 49.38 162 GLU A C 1
ATOM 1265 O O . GLU A 1 162 ? 23.486 -28.702 -24.921 1.00 49.38 162 GLU A O 1
ATOM 1270 N N . PRO A 1 163 ? 22.765 -30.710 -24.204 1.00 48.69 163 PRO A N 1
ATOM 1271 C CA . PRO A 1 163 ? 22.524 -31.207 -25.546 1.00 48.69 163 PRO A CA 1
ATOM 1272 C C . PRO A 1 163 ? 21.367 -30.423 -26.160 1.00 48.69 163 PRO A C 1
ATOM 1274 O O . PRO A 1 163 ? 20.303 -30.274 -25.557 1.00 48.69 163 PRO A O 1
ATOM 1277 N N . ILE A 1 164 ? 21.594 -29.942 -27.382 1.00 51.22 164 ILE A N 1
ATOM 1278 C CA . ILE A 1 164 ? 20.584 -29.347 -28.251 1.00 51.22 164 ILE A CA 1
ATOM 1279 C C . ILE A 1 164 ? 19.399 -30.316 -28.296 1.00 51.22 164 ILE A C 1
ATOM 1281 O O . ILE A 1 164 ? 19.478 -31.375 -28.919 1.00 51.22 164 ILE A O 1
ATOM 1285 N N . GLN A 1 165 ? 18.301 -29.978 -27.617 1.00 49.09 165 GLN A N 1
ATOM 1286 C CA . GLN A 1 165 ? 17.029 -30.636 -27.872 1.00 49.09 165 GLN A CA 1
ATOM 1287 C C . GLN A 1 165 ? 16.593 -30.201 -29.267 1.00 49.09 165 GLN A C 1
ATOM 1289 O O . GLN A 1 165 ? 16.050 -29.113 -29.462 1.00 49.09 165 GLN A O 1
ATOM 1294 N N . GLU A 1 166 ? 16.899 -31.044 -30.251 1.00 44.31 166 GLU A N 1
ATOM 1295 C CA . GLU A 1 166 ? 16.332 -30.939 -31.584 1.00 44.31 166 GLU A CA 1
ATOM 1296 C C . GLU A 1 166 ? 14.811 -30.862 -31.459 1.00 44.31 166 GLU A C 1
ATOM 1298 O O . GLU A 1 166 ? 14.173 -31.644 -30.746 1.00 44.31 166 GLU A O 1
ATOM 1303 N N . ALA A 1 167 ? 14.244 -29.863 -32.129 1.00 44.16 167 ALA A N 1
ATOM 1304 C CA . ALA A 1 167 ? 12.819 -29.627 -32.188 1.00 44.16 167 ALA A CA 1
ATOM 1305 C C . ALA A 1 167 ? 12.099 -30.920 -32.589 1.00 44.16 167 ALA A C 1
ATOM 1307 O O . ALA A 1 167 ? 12.205 -31.385 -33.726 1.00 44.16 167 ALA A O 1
ATOM 1308 N N . SER A 1 168 ? 11.342 -31.488 -31.652 1.00 45.50 168 SER A N 1
ATOM 1309 C CA . SER A 1 168 ? 10.395 -32.542 -31.975 1.00 45.50 168 SER A CA 1
ATOM 1310 C C . SER A 1 168 ? 9.344 -31.945 -32.907 1.00 45.50 168 SER A C 1
ATOM 1312 O O . SER A 1 168 ? 8.522 -31.109 -32.535 1.00 45.50 168 SER A O 1
ATOM 1314 N N . THR A 1 169 ? 9.417 -32.353 -34.167 1.00 52.72 169 THR A N 1
ATOM 1315 C CA . THR A 1 169 ? 8.396 -32.126 -35.182 1.00 52.72 169 THR A CA 1
ATOM 1316 C C . THR A 1 169 ? 7.169 -32.945 -34.792 1.00 52.72 169 THR A C 1
ATOM 1318 O O . THR A 1 169 ? 6.987 -34.093 -35.191 1.00 52.72 169 THR A O 1
ATOM 1321 N N . SER A 1 170 ? 6.311 -32.365 -33.957 1.00 45.97 170 SER A N 1
ATOM 1322 C CA . SER A 1 170 ? 5.001 -32.923 -33.651 1.00 45.97 170 SER A CA 1
ATOM 1323 C C . SER A 1 170 ? 4.046 -32.674 -34.821 1.00 45.97 170 SER A C 1
ATOM 1325 O O . SER A 1 170 ? 3.426 -31.630 -34.967 1.00 45.97 170 SER A O 1
ATOM 1327 N N . THR A 1 171 ? 3.987 -33.677 -35.696 1.00 47.06 171 THR A N 1
ATOM 1328 C CA . THR A 1 171 ? 2.753 -34.384 -36.072 1.00 47.06 171 THR A CA 1
ATOM 1329 C C . THR A 1 171 ? 1.497 -33.517 -36.236 1.00 47.06 171 THR A C 1
ATOM 1331 O O . THR A 1 171 ? 0.858 -33.100 -35.273 1.00 47.06 171 THR A O 1
ATOM 1334 N N . ALA A 1 172 ? 1.105 -33.345 -37.498 1.00 51.00 172 ALA A N 1
ATOM 1335 C CA . ALA A 1 172 ? -0.168 -32.783 -37.930 1.00 51.00 172 ALA A CA 1
ATOM 1336 C C . ALA A 1 172 ? -1.394 -33.464 -37.284 1.00 51.00 172 ALA A C 1
ATOM 1338 O O . ALA A 1 172 ? -1.438 -34.696 -37.213 1.00 51.00 172 ALA A O 1
ATOM 1339 N N . PRO A 1 173 ? -2.458 -32.709 -36.952 1.00 51.66 173 PRO A N 1
ATOM 1340 C CA . PRO A 1 173 ? -3.787 -33.267 -36.803 1.00 51.66 173 PRO A CA 1
ATOM 1341 C C . PRO A 1 173 ? -4.593 -33.119 -38.102 1.00 51.66 173 PRO A C 1
ATOM 1343 O O . PRO A 1 173 ? -4.932 -32.033 -38.560 1.00 51.66 173 PRO A O 1
ATOM 1346 N N . ASN A 1 174 ? -4.840 -34.284 -38.689 1.00 47.97 174 ASN A N 1
ATOM 1347 C CA . ASN A 1 174 ? -6.083 -34.785 -39.269 1.00 47.97 174 ASN A CA 1
ATOM 1348 C C . ASN A 1 174 ? -7.285 -33.839 -39.514 1.00 47.97 174 ASN A C 1
ATOM 1350 O O . ASN A 1 174 ? -7.809 -33.198 -38.610 1.00 47.97 174 ASN A O 1
ATOM 1354 N N . GLN A 1 175 ? -7.838 -34.045 -40.715 1.00 46.94 175 GLN A N 1
ATOM 1355 C CA . GLN A 1 175 ? -9.265 -34.169 -41.051 1.00 46.94 175 GLN A CA 1
ATOM 1356 C C . GLN A 1 175 ? -10.134 -32.911 -41.210 1.00 46.94 175 GLN A C 1
ATOM 1358 O O . GLN A 1 175 ? -10.763 -32.392 -40.294 1.00 46.94 175 GLN A O 1
ATOM 1363 N N . LEU A 1 176 ? -10.271 -32.569 -42.496 1.00 49.31 176 LEU A N 1
ATOM 1364 C CA . LEU A 1 176 ? -11.486 -32.104 -43.163 1.00 49.31 176 LEU A CA 1
ATOM 1365 C C . LEU A 1 176 ? -12.766 -32.715 -42.565 1.00 49.31 176 LEU A C 1
ATOM 1367 O O . LEU A 1 176 ? -13.038 -33.903 -42.742 1.00 49.31 176 LEU A O 1
ATOM 1371 N N . VAL A 1 177 ? -13.597 -31.865 -41.967 1.00 49.19 177 VAL A N 1
ATOM 1372 C CA . VAL A 1 177 ? -15.032 -32.115 -41.817 1.00 49.19 177 VAL A CA 1
ATOM 1373 C C . VAL A 1 177 ? -15.754 -31.074 -42.661 1.00 49.19 177 VAL A C 1
ATOM 1375 O O . VAL A 1 177 ? -15.735 -29.879 -42.375 1.00 49.19 177 VAL A O 1
ATOM 1378 N N . VAL A 1 178 ? -16.356 -31.559 -43.742 1.00 55.38 178 VAL A N 1
ATOM 1379 C CA . VAL A 1 178 ? -17.314 -30.839 -44.577 1.00 55.38 178 VAL A CA 1
ATOM 1380 C C . VAL A 1 178 ? -18.608 -30.737 -43.774 1.00 55.38 178 VAL A C 1
ATOM 1382 O O . VAL A 1 178 ? -19.208 -31.763 -43.457 1.00 55.38 178 VAL A O 1
ATOM 1385 N N . ALA A 1 179 ? -19.041 -29.524 -43.434 1.00 46.25 179 ALA A N 1
ATOM 1386 C CA . ALA A 1 179 ? -20.352 -29.292 -42.841 1.00 46.25 179 ALA A CA 1
ATOM 1387 C C . ALA A 1 179 ? -21.102 -28.212 -43.625 1.00 46.25 179 ALA A C 1
ATOM 1389 O O . ALA A 1 179 ? -20.634 -27.089 -43.795 1.00 46.25 179 ALA A O 1
ATOM 1390 N N . ALA A 1 180 ? -22.252 -28.650 -44.125 1.00 46.66 180 ALA A N 1
ATOM 1391 C CA . ALA A 1 180 ? -23.196 -27.983 -44.997 1.00 46.66 180 ALA A CA 1
ATOM 1392 C C . ALA A 1 180 ? -23.748 -26.646 -44.476 1.00 46.66 180 ALA A C 1
ATOM 1394 O O . ALA A 1 180 ? -23.873 -26.395 -43.278 1.00 46.66 180 ALA A O 1
ATOM 1395 N N . GLU A 1 181 ? -24.152 -25.844 -45.456 1.00 50.19 181 GLU A N 1
ATOM 1396 C CA . GLU A 1 181 ? -24.979 -24.648 -45.376 1.00 50.19 181 GLU A CA 1
ATOM 1397 C C . GLU A 1 181 ? -26.227 -24.835 -44.490 1.00 50.19 181 GLU A C 1
ATOM 1399 O O . GLU A 1 181 ? -26.955 -25.823 -44.598 1.00 50.19 181 GLU A O 1
ATOM 1404 N N . GLY A 1 182 ? -26.516 -23.841 -43.645 1.00 47.56 182 GLY A N 1
ATOM 1405 C CA . GLY A 1 182 ? -27.719 -23.784 -42.817 1.00 47.56 182 GLY A CA 1
ATOM 1406 C C . GLY A 1 182 ? -28.167 -22.339 -42.592 1.00 47.56 182 GLY A C 1
ATOM 1407 O O . GLY A 1 182 ? -27.502 -21.567 -41.912 1.00 47.56 182 GLY A O 1
ATOM 1408 N N . GLN A 1 183 ? -29.296 -21.988 -43.203 1.00 56.38 183 GLN A N 1
ATOM 1409 C CA . GLN A 1 183 ? -29.952 -20.675 -43.246 1.00 56.38 183 GLN A CA 1
ATOM 1410 C C . GLN A 1 183 ? -30.157 -19.973 -41.879 1.00 56.38 183 GLN A C 1
ATOM 1412 O O . GLN A 1 183 ? -30.358 -20.639 -40.860 1.00 56.38 183 GLN A O 1
ATOM 1417 N N . PRO A 1 184 ? -30.255 -18.625 -41.849 1.00 56.31 184 PRO A N 1
ATOM 1418 C CA . PRO A 1 184 ? -30.606 -17.881 -40.641 1.00 56.31 184 PRO A CA 1
ATOM 1419 C C . PRO A 1 184 ? -32.079 -18.099 -40.248 1.00 56.31 184 PRO A C 1
ATOM 1421 O O . PRO A 1 184 ? -33.007 -17.649 -40.926 1.00 56.31 184 PRO A O 1
ATOM 1424 N N . ARG A 1 185 ? -32.310 -18.764 -39.107 1.00 55.19 185 ARG A N 1
ATOM 1425 C CA . ARG A 1 185 ? -33.631 -18.841 -38.463 1.00 55.19 185 ARG A CA 1
ATOM 1426 C C . ARG A 1 185 ? -34.028 -17.468 -37.917 1.00 55.19 185 ARG A C 1
ATOM 1428 O O . ARG A 1 185 ? -33.407 -16.953 -36.992 1.00 55.19 185 ARG A O 1
ATOM 1435 N N . ARG A 1 186 ? -35.116 -16.920 -38.467 1.00 58.97 186 ARG A N 1
ATOM 1436 C CA . ARG A 1 186 ? -35.866 -15.783 -37.916 1.00 58.97 186 ARG A CA 1
ATOM 1437 C C . ARG A 1 186 ? -36.236 -16.034 -36.451 1.00 58.97 186 ARG A C 1
ATOM 1439 O O . ARG A 1 186 ? -36.821 -17.062 -36.111 1.00 58.97 186 ARG A O 1
ATOM 1446 N N . THR A 1 187 ? -35.925 -15.058 -35.613 1.00 59.00 187 THR A N 1
ATOM 1447 C CA . THR A 1 187 ? -36.362 -14.946 -34.223 1.00 59.00 187 THR A CA 1
ATOM 1448 C C . THR A 1 187 ? -37.877 -14.722 -34.157 1.00 59.00 187 THR A C 1
ATOM 1450 O O . THR A 1 187 ? -38.437 -13.926 -34.910 1.00 59.00 187 THR A O 1
ATOM 1453 N N . LYS A 1 188 ? -38.559 -15.445 -33.260 1.00 65.44 188 LYS A N 1
ATOM 1454 C CA . LYS A 1 188 ? -39.947 -15.147 -32.878 1.00 65.44 188 LYS A CA 1
ATOM 1455 C C . LYS A 1 188 ? -39.933 -13.990 -31.866 1.00 65.44 188 LYS A C 1
ATOM 1457 O O . LYS A 1 188 ? -39.154 -14.076 -30.916 1.00 65.44 188 LYS A O 1
ATOM 1462 N N . PRO A 1 189 ? -40.757 -12.942 -32.028 1.00 69.44 189 PRO A N 1
ATOM 1463 C CA . PRO A 1 189 ? -40.930 -11.932 -30.992 1.00 69.44 189 PRO A CA 1
ATOM 1464 C C . PRO A 1 189 ? -41.660 -12.526 -29.778 1.00 69.44 189 PRO A C 1
ATOM 1466 O O . PRO A 1 189 ? -42.528 -13.390 -29.919 1.00 69.44 189 PRO A O 1
ATOM 1469 N N . ALA A 1 190 ? -41.263 -12.076 -28.587 1.00 73.25 190 ALA A N 1
ATOM 1470 C CA . ALA A 1 190 ? -41.896 -12.433 -27.324 1.00 73.25 190 ALA A CA 1
ATOM 1471 C C . ALA A 1 190 ? -43.341 -11.891 -27.261 1.00 73.25 190 ALA A C 1
ATOM 1473 O O . ALA A 1 190 ? -43.603 -10.822 -27.815 1.00 73.25 190 ALA A O 1
ATOM 1474 N N . PRO A 1 191 ? -44.274 -12.602 -26.604 1.00 69.06 191 PRO A N 1
ATOM 1475 C CA . PRO A 1 191 ? -45.624 -12.102 -26.381 1.00 69.06 191 PRO A CA 1
ATOM 1476 C C . PRO A 1 191 ? -45.607 -10.906 -25.420 1.00 69.06 191 PRO A C 1
ATOM 1478 O O . PRO A 1 191 ? -44.942 -10.931 -24.384 1.00 69.06 191 PRO A O 1
ATOM 1481 N N . ASP A 1 192 ? -46.341 -9.867 -25.803 1.00 70.19 192 ASP A N 1
ATOM 1482 C CA . ASP A 1 192 ? -46.535 -8.624 -25.062 1.00 70.19 192 ASP A CA 1
ATOM 1483 C C . ASP A 1 192 ? -47.250 -8.894 -23.718 1.00 70.19 192 ASP A C 1
ATOM 1485 O O . ASP A 1 192 ? -48.337 -9.481 -23.722 1.00 70.19 192 ASP A O 1
ATOM 1489 N N . PRO A 1 193 ? -46.668 -8.526 -22.558 1.00 67.94 193 PRO A N 1
ATOM 1490 C CA . PRO A 1 193 ? -47.294 -8.741 -21.255 1.00 67.94 193 PRO A CA 1
ATOM 1491 C C . PRO A 1 193 ? -48.393 -7.719 -20.920 1.00 67.94 193 PRO A C 1
ATOM 1493 O O . PRO A 1 193 ? -49.052 -7.873 -19.893 1.00 67.94 193 PRO A O 1
ATOM 1496 N N . PHE A 1 194 ? -48.625 -6.702 -21.756 1.00 65.81 194 PHE A N 1
ATOM 1497 C CA . PHE A 1 194 ? -49.649 -5.683 -21.515 1.00 65.81 194 PHE A CA 1
ATOM 1498 C C . PHE A 1 194 ? -50.792 -5.796 -22.521 1.00 65.81 194 PHE A C 1
ATOM 1500 O O . PHE A 1 194 ? -50.996 -4.960 -23.399 1.00 65.81 194 PHE A O 1
ATOM 1507 N N . GLY A 1 195 ? -51.577 -6.859 -22.354 1.00 53.41 195 GLY A N 1
ATOM 1508 C CA . GLY A 1 195 ? -52.877 -6.980 -22.992 1.00 53.41 195 GLY A CA 1
ATOM 1509 C C . GLY A 1 195 ? -53.798 -5.816 -22.613 1.00 53.41 195 GLY A C 1
ATOM 1510 O O . GLY A 1 195 ? -54.130 -5.638 -21.448 1.00 53.41 195 GLY A O 1
ATOM 1511 N N . GLY A 1 196 ? -54.217 -5.068 -23.633 1.00 50.16 196 GLY A N 1
ATOM 1512 C CA . GLY A 1 196 ? -55.572 -4.545 -23.799 1.00 50.16 196 GLY A CA 1
ATOM 1513 C C . GLY A 1 196 ? -56.131 -3.620 -22.718 1.00 50.16 196 GLY A C 1
ATOM 1514 O O . GLY A 1 196 ? -56.709 -4.078 -21.740 1.00 50.16 196 GLY A O 1
ATOM 1515 N N . PHE A 1 197 ? -56.174 -2.327 -23.031 1.00 54.31 197 PHE A N 1
ATOM 1516 C CA . PHE A 1 197 ? -57.347 -1.509 -22.726 1.00 54.31 197 PHE A CA 1
ATOM 1517 C C . PHE A 1 197 ? -57.763 -0.780 -23.999 1.00 54.31 197 PHE A C 1
ATOM 1519 O O . PHE A 1 197 ? -57.067 0.110 -24.478 1.00 54.31 197 PHE A O 1
ATOM 1526 N N . GLY A 1 198 ? -58.877 -1.233 -24.571 1.00 54.16 198 GLY A N 1
ATOM 1527 C CA . GLY A 1 198 ? -59.628 -0.468 -25.550 1.00 54.16 198 GLY A CA 1
ATOM 1528 C C . GLY A 1 198 ? -60.540 0.512 -24.824 1.00 54.16 198 GLY A C 1
ATOM 1529 O O . GLY A 1 198 ? -61.262 0.097 -23.921 1.00 54.16 198 GLY A O 1
ATOM 1530 N N . PHE A 1 199 ? -60.473 1.774 -25.237 1.00 48.00 199 PHE A N 1
ATOM 1531 C CA . PHE A 1 199 ? -61.546 2.766 -25.278 1.00 48.00 199 PHE A CA 1
ATOM 1532 C C . PHE A 1 199 ? -61.195 3.769 -26.377 1.00 48.00 199 PHE A C 1
ATOM 1534 O O . PHE A 1 199 ? -59.994 4.110 -26.487 1.00 48.00 199 PHE A O 1
#

Radius of gyration: 28.04 Å; chains: 1; bounding box: 91×49×68 Å

Foldseek 3Di:
DQCLQVDFVLVVVLCVVVVHQFPGWDDWDDDPFWIWTWTADPVGIDIDTHGSVSSVVSVVVVLQVQLVQKDKDQDDDDPQRFKIWIDHPVPRDIKIWGDDLLFIDIPDPQQVSCCVVPNRPPGDGSNSCNVCVVVVHNDSVRSSVVSVVVVVCVVVVPDPDDPPPDDDPDDDDDDDDDDDDDDDDDDDDDDDPDDDDDD

Secondary structure (DSSP, 8-state):
--TTS--HHHHHHHHHHTT----EEEEEEE-SSEEEEEEEETTEEEEEEEEHHHHHHHHHHHHHHHHHTEEEEE--SSS-TTEEEEEETTT--EEEEEEETTEEEE-SHHHHHHHHHH-GGG---HHHHHHHHHTT-SSHHHHHHHHHHHHHHHHH---S------------------------PPPPPPPPS------

Organism: NCBI:txid1433147

InterPro domains:
  IPR007527 Zinc finger, SWIM-type [PF04434] (95-136)
  IPR007527 Zinc finger, SWIM-type [PS50966] (95-136)

Sequence (199 aa):
MSQLFFTKAAALRILQAQGIAARCVETLRVYKGAVQVTYRTKNGRCSTFLSKTAFYSDFLTFRQEGAKTVTVKRWGAGSYTNHYECYSDESERIYTVKLLAGLAMCSCPDYEKQHQELGKAKTGCKHVIAVMHHLGHGSLQEYMDAASNRAKADLFGGGWDEPIQEASTSTAPNQLVVAAEGQPRRTKPAPDPFGGFGF